Protein AF-B9S8U1-F1 (afdb_monomer)

Radius of gyration: 23.62 Å; Cα contacts (8 Å, |Δi|>4): 187; chains: 1; bounding box: 50×50×62 Å

InterPro domains:
  IPR009902 Protein of unknown function DUF1442 [PF07279] (1-72)

Mean predicted aligned error: 15.76 Å

pLDDT: mean 71.8, std 10.7, range [41.41, 90.31]

Organism: Ricinus communis (NCBI:txid3988)

Nearest PDB structures (foldseek):
  3mpw-assembly1_L  TM=3.706E-01  e=4.353E+00  Escherichia coli K-12

Solvent-accessible surface area (backbone atoms only — not comparable to full-atom values): 12724 Å² total; per-residue (Å²): 140,86,85,89,65,67,88,79,50,51,51,59,55,46,51,69,54,84,74,54,83,81,29,50,82,49,79,40,74,50,57,69,44,76,94,51,74,85,75,52,73,71,82,37,45,61,91,88,62,50,64,45,79,75,51,73,44,87,57,85,52,17,34,37,35,33,34,36,50,22,75,41,100,80,72,52,73,63,46,70,68,53,59,52,50,51,50,51,49,51,55,47,42,65,62,51,48,48,53,55,48,46,54,56,44,57,56,68,70,40,88,88,62,65,71,70,52,79,74,43,92,50,70,48,74,46,78,56,95,92,39,82,43,80,46,67,38,48,77,32,62,48,30,59,68,59,89,72,88,68,44,66,81,76,59,63,90,74,46,56,26,71,38,58,68,72,88,42,40,59,58,50,53,55,51,49,51,53,52,74,70,54,93,79,71,92,81,77,81,68,67,82,77,85,74,94,62,73,91,72,77,122

Sequence (202 aa):
MVVDCKRREFIRVLRFAKLSNKGAVLVRKNAYQSCFTGFRWHGVLEKGTRVVRLGFLPVGNGLDIAHVCSRSLFGLPSCRAKIFLQHVLEVYTSKYMNASRALAWVIRSHPGFDLRRFHKAQAFMDEMGGASALFLPCAIYNWTPPEGAGQFHRMPLDVKVVHFKGSRKRLMLESWNFFRSASDISDMLCLILMSGRTKYDF

Secondary structure (DSSP, 8-state):
-----STTTHHHHHHH----TT-EEEEEE-TT-GGGTT--GGGTSPTT--EEEEEEE-STT-EEEEEE--B-TTS-B--HHHHHHHHHHHHHIIIIIHHHHHHHHHHHHSTT--GGGGGSSS-EEEEETTEEEEE--HHHHSBPPPSSTTTTTT--TT---B---GGGHHHHHHHHHHHHH----TT-----PPPS-GGG--

Foldseek 3Di:
DDDDDDAPCVLVVQQPDDADLQKDKDKDPLPQDPSCVPDDPCVRYDPPFDKDWLDKDPDPSIMTMIITFHQDPVRDGDCPVSVVVNVVVVVCCVPPVVVVVVVVCQQVVDPPRDPVVLVDQDWDWDQGPNDIDIDHRCLAAPAEFDDDPPSCVPNDLNRAAYHQPDPSLVVLVVVVVVVVPDDDCPDPRYDRDRDPDPPPVD

Structure (mmCIF, N/CA/C/O backbone):
data_AF-B9S8U1-F1
#
_entry.id   AF-B9S8U1-F1
#
loop_
_atom_site.group_PDB
_atom_site.id
_atom_site.type_symbol
_atom_site.label_atom_id
_atom_site.label_alt_id
_atom_site.label_comp_id
_atom_site.label_asym_id
_atom_site.label_entity_id
_atom_site.label_seq_id
_atom_site.pdbx_PDB_ins_code
_atom_site.Cartn_x
_atom_site.Cartn_y
_atom_site.Cartn_z
_atom_site.occupancy
_atom_site.B_iso_or_equiv
_atom_site.auth_seq_id
_atom_site.auth_comp_id
_atom_site.auth_asym_id
_atom_site.auth_atom_id
_atom_site.pdbx_PDB_model_num
ATOM 1 N N . MET A 1 1 ? -11.618 -7.822 17.512 1.00 62.84 1 MET A N 1
ATOM 2 C CA . MET A 1 1 ? -12.610 -8.110 16.456 1.00 62.84 1 MET A CA 1
ATOM 3 C C . MET A 1 1 ? -12.135 -7.454 15.171 1.00 62.84 1 MET A C 1
ATOM 5 O O . MET A 1 1 ? -11.847 -6.264 15.203 1.00 62.84 1 MET A O 1
ATOM 9 N N . VAL A 1 2 ? -12.006 -8.214 14.085 1.00 68.12 2 VAL A N 1
ATOM 10 C CA . VAL A 1 2 ? -11.721 -7.680 12.745 1.00 68.12 2 VAL A CA 1
ATOM 11 C C . VAL A 1 2 ? -12.993 -7.859 11.931 1.00 68.12 2 VAL A C 1
ATOM 13 O O . VAL A 1 2 ? -13.549 -8.951 11.912 1.00 68.12 2 VAL A O 1
ATOM 16 N N . VAL A 1 3 ? -13.481 -6.779 11.329 1.00 66.50 3 VAL A N 1
ATOM 17 C CA . VAL A 1 3 ? -14.714 -6.782 10.537 1.00 66.50 3 VAL A CA 1
ATOM 18 C C . VAL A 1 3 ? -14.331 -6.445 9.106 1.00 66.50 3 VAL A C 1
ATOM 20 O O . VAL A 1 3 ? -13.969 -5.302 8.824 1.00 66.50 3 VAL A O 1
ATOM 23 N N . ASP A 1 4 ? -14.386 -7.441 8.227 1.00 71.62 4 ASP A N 1
ATOM 24 C CA . ASP A 1 4 ? -14.297 -7.237 6.785 1.00 71.62 4 ASP A CA 1
ATOM 25 C C . ASP A 1 4 ? -15.715 -7.272 6.211 1.00 71.62 4 ASP A C 1
ATOM 27 O O . ASP A 1 4 ? -16.386 -8.302 6.235 1.00 71.62 4 ASP A O 1
ATOM 31 N N . CYS A 1 5 ? -16.213 -6.117 5.776 1.00 64.19 5 CYS A N 1
ATOM 32 C CA . CYS A 1 5 ? -17.568 -5.979 5.253 1.00 64.19 5 CYS A CA 1
ATOM 33 C C . CYS A 1 5 ? -17.546 -5.272 3.905 1.00 64.19 5 CYS A C 1
ATOM 35 O O . CYS A 1 5 ? -16.822 -4.292 3.698 1.00 64.19 5 CYS A O 1
ATOM 37 N N . LYS A 1 6 ? -18.451 -5.696 3.021 1.00 63.19 6 LYS A N 1
ATOM 38 C CA . LYS A 1 6 ? -18.809 -4.925 1.829 1.00 63.19 6 LYS A CA 1
ATOM 39 C C . LYS A 1 6 ? -19.581 -3.654 2.251 1.00 63.19 6 LYS A C 1
ATOM 41 O O . LYS A 1 6 ? -20.003 -3.510 3.399 1.00 63.19 6 LYS A O 1
ATOM 46 N N . ARG A 1 7 ? -19.640 -2.655 1.357 1.00 64.44 7 ARG A N 1
ATOM 47 C CA . ARG A 1 7 ? -20.015 -1.245 1.641 1.00 64.44 7 ARG A CA 1
ATOM 48 C C . ARG A 1 7 ? -21.187 -1.076 2.635 1.00 64.44 7 ARG A C 1
ATOM 50 O O . ARG A 1 7 ? -22.204 -1.741 2.529 1.00 64.44 7 ARG A O 1
ATOM 57 N N . ARG A 1 8 ? -21.071 -0.075 3.526 1.00 62.09 8 ARG A N 1
ATOM 58 C CA . ARG A 1 8 ? -22.084 0.436 4.492 1.00 62.09 8 ARG A CA 1
ATOM 59 C C . ARG A 1 8 ? -22.595 -0.532 5.576 1.00 62.09 8 ARG A C 1
ATOM 61 O O . ARG A 1 8 ? -23.095 -0.046 6.589 1.00 62.09 8 ARG A O 1
ATOM 68 N N . GLU A 1 9 ? -22.410 -1.843 5.452 1.00 69.25 9 GLU A N 1
ATOM 69 C CA . GLU A 1 9 ? -22.900 -2.823 6.440 1.00 69.25 9 GLU A CA 1
ATOM 70 C C . GLU A 1 9 ? -22.117 -2.822 7.755 1.00 69.25 9 GLU A C 1
ATOM 72 O O . GLU A 1 9 ? -22.689 -3.050 8.820 1.00 69.25 9 GLU A O 1
ATOM 77 N N . PHE A 1 10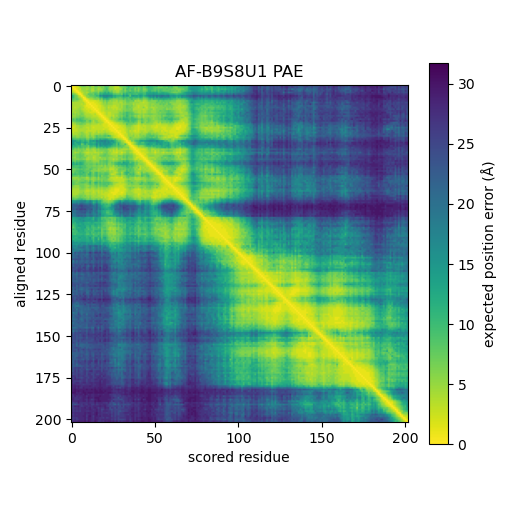 ? -20.831 -2.463 7.716 1.00 74.25 10 PHE A N 1
ATOM 78 C CA . PHE A 1 10 ? -19.995 -2.405 8.917 1.00 74.25 10 PHE A CA 1
ATOM 79 C C . PHE A 1 10 ? -20.537 -1.434 9.984 1.00 74.25 10 PHE A C 1
ATOM 81 O O . PHE A 1 10 ? -20.274 -1.628 11.164 1.00 74.25 10 PHE A O 1
ATOM 88 N N . ILE A 1 11 ? -21.319 -0.412 9.601 1.00 75.88 11 ILE A N 1
ATOM 89 C CA . ILE A 1 11 ? -21.989 0.494 10.551 1.00 75.88 11 ILE A CA 1
ATOM 90 C C . ILE A 1 11 ? -22.993 -0.285 11.404 1.00 75.88 11 ILE A C 1
ATOM 92 O O . ILE A 1 11 ? -23.078 -0.055 12.606 1.00 75.88 11 ILE A O 1
ATOM 96 N N . ARG A 1 12 ? -23.737 -1.222 10.800 1.00 77.81 12 ARG A N 1
ATOM 97 C CA . ARG A 1 12 ? -24.662 -2.095 11.532 1.00 77.81 12 ARG A CA 1
ATOM 98 C C . ARG A 1 12 ? -23.882 -3.017 12.462 1.00 77.81 12 ARG A C 1
ATOM 100 O O . ARG A 1 12 ? -24.206 -3.081 13.637 1.00 77.81 12 ARG A O 1
ATOM 107 N N . VAL A 1 13 ? -22.808 -3.636 11.969 1.00 77.50 13 VAL A N 1
ATOM 108 C CA . VAL A 1 13 ? -21.953 -4.522 12.779 1.00 77.50 13 VAL A CA 1
ATOM 109 C C . VAL A 1 13 ? -21.339 -3.781 13.973 1.00 77.50 13 VAL A C 1
ATOM 111 O O . VAL A 1 13 ? -21.382 -4.279 15.092 1.00 77.50 13 VAL A O 1
ATOM 114 N N . LEU A 1 14 ? -20.831 -2.561 13.769 1.00 77.56 14 LEU A N 1
ATOM 115 C CA . LEU A 1 14 ? -20.268 -1.736 14.842 1.00 77.56 14 LEU A CA 1
ATOM 116 C C . LEU A 1 14 ? -21.311 -1.302 15.881 1.00 77.56 14 LEU A C 1
ATOM 118 O O . LEU A 1 14 ? -20.946 -1.148 17.041 1.00 77.56 14 LEU A O 1
ATOM 122 N N . ARG A 1 15 ? -22.589 -1.145 15.508 1.00 76.94 15 ARG A N 1
ATOM 123 C CA . ARG A 1 15 ? -23.673 -0.871 16.473 1.00 76.94 15 ARG A CA 1
ATOM 124 C C . ARG A 1 15 ? -23.959 -2.046 17.404 1.00 76.94 15 ARG A C 1
ATOM 126 O O . ARG A 1 15 ? -24.380 -1.817 18.526 1.00 76.94 15 ARG A O 1
ATOM 133 N N . PHE A 1 16 ? -23.736 -3.279 16.951 1.00 76.12 16 PHE A N 1
ATOM 134 C CA . PHE A 1 16 ? -23.908 -4.481 17.776 1.00 76.12 16 PHE A CA 1
ATOM 135 C C . PHE A 1 16 ? -22.639 -4.866 18.547 1.00 76.12 16 PHE A C 1
ATOM 137 O O . PHE A 1 16 ? -22.663 -5.766 19.388 1.00 76.12 16 PHE A O 1
ATOM 144 N N . ALA A 1 17 ? -21.517 -4.202 18.267 1.00 74.69 17 ALA A N 1
ATOM 145 C CA . ALA A 1 17 ? -20.250 -4.480 18.916 1.00 74.69 17 ALA A CA 1
ATOM 146 C C . ALA A 1 17 ? -20.264 -3.976 20.366 1.00 74.69 17 ALA A C 1
ATOM 148 O O . ALA A 1 17 ? -20.140 -2.779 20.624 1.00 74.69 17 ALA A O 1
ATOM 149 N N . LYS A 1 18 ? -20.348 -4.901 21.328 1.00 73.94 18 LYS A N 1
ATOM 150 C CA . LYS A 1 18 ? -20.182 -4.584 22.751 1.00 73.94 18 LYS A CA 1
ATOM 151 C C . LYS A 1 18 ? -18.724 -4.237 23.039 1.00 73.94 18 LYS A C 1
ATOM 153 O O . LYS A 1 18 ? -17.834 -5.082 22.936 1.00 73.94 18 LYS A O 1
ATOM 158 N N . LEU A 1 19 ? -18.478 -2.983 23.400 1.00 73.12 19 LEU A N 1
ATOM 159 C CA . LEU A 1 19 ? -17.157 -2.513 23.800 1.00 73.12 19 LEU A CA 1
ATOM 160 C C . LEU A 1 19 ? -16.932 -2.787 25.289 1.00 73.12 19 LEU A C 1
ATOM 162 O O . LEU A 1 19 ? -17.834 -2.642 26.110 1.00 73.12 19 LEU A O 1
ATOM 166 N N . SER A 1 20 ? -15.712 -3.187 25.641 1.00 70.00 20 SER A N 1
ATOM 167 C CA . SER A 1 20 ? -15.342 -3.433 27.035 1.00 70.00 20 SER A CA 1
ATOM 168 C C . SER A 1 20 ? -15.411 -2.146 27.865 1.00 70.00 20 SER A C 1
ATOM 170 O O . SER A 1 20 ? -15.049 -1.062 27.400 1.00 70.00 20 SER A O 1
ATOM 172 N N . ASN A 1 21 ? -15.743 -2.290 29.149 1.00 69.38 21 ASN A N 1
ATOM 173 C CA . ASN A 1 21 ? -15.584 -1.255 30.174 1.00 69.38 21 ASN A CA 1
ATOM 174 C C . ASN A 1 21 ? -14.117 -0.838 30.421 1.00 69.38 21 ASN A C 1
ATOM 176 O O . ASN A 1 21 ? -13.863 0.021 31.258 1.00 69.38 21 ASN A O 1
ATOM 180 N N . LYS A 1 22 ? -13.141 -1.421 29.720 1.00 69.62 22 LYS A N 1
ATOM 181 C CA . LYS A 1 22 ? -11.736 -0.980 29.703 1.00 69.62 22 LYS A CA 1
ATOM 182 C C . LYS A 1 22 ? -11.422 -0.029 28.540 1.00 69.62 22 LYS A C 1
ATOM 184 O O . LYS A 1 22 ? -10.298 0.457 28.435 1.00 69.62 22 LYS A O 1
ATOM 189 N N . GLY A 1 23 ? -12.408 0.268 27.692 1.00 74.94 23 GLY A N 1
ATOM 190 C CA . GLY A 1 23 ? -12.231 1.037 26.463 1.00 74.94 23 GLY A CA 1
ATOM 191 C C . GLY A 1 23 ? -11.816 0.166 25.276 1.00 74.94 23 GLY A C 1
ATOM 192 O O . GLY A 1 23 ? -11.682 -1.053 25.385 1.00 74.94 23 GLY A O 1
ATOM 193 N N . ALA A 1 24 ? -11.640 0.799 24.117 1.00 77.06 24 ALA A N 1
ATOM 194 C CA . ALA A 1 24 ? -11.259 0.121 22.878 1.00 77.06 24 ALA A CA 1
ATOM 195 C C . ALA A 1 24 ? -10.510 1.058 21.924 1.00 77.06 24 ALA A C 1
ATOM 197 O O . ALA A 1 24 ? -10.743 2.267 21.925 1.00 77.06 24 ALA A O 1
ATOM 198 N N . VAL A 1 25 ? -9.650 0.492 21.075 1.00 80.06 25 VAL A N 1
ATOM 199 C CA . VAL A 1 25 ? -9.073 1.186 19.916 1.00 80.06 25 VAL A CA 1
ATOM 200 C C . VAL A 1 25 ? -9.781 0.680 18.668 1.00 80.06 25 VAL A C 1
ATOM 202 O O . VAL A 1 25 ? -9.860 -0.524 18.431 1.00 80.06 25 VAL A O 1
ATOM 205 N N . LEU A 1 26 ? -10.311 1.609 17.885 1.00 81.06 26 LEU A N 1
ATOM 206 C CA . LEU A 1 26 ? -11.008 1.353 16.638 1.00 81.06 26 LEU A CA 1
ATOM 207 C C . LEU A 1 26 ? -10.141 1.854 15.489 1.00 81.06 26 LEU A C 1
ATOM 209 O O . LEU A 1 26 ? -9.652 2.984 15.506 1.00 81.06 26 LEU A O 1
ATOM 213 N N . VAL A 1 27 ? -9.957 1.000 14.488 1.00 83.69 27 VAL A N 1
ATOM 214 C CA . VAL A 1 27 ? -9.125 1.289 13.322 1.00 83.69 27 VAL A CA 1
ATOM 215 C C . VAL A 1 27 ? -9.949 1.046 12.069 1.00 83.69 27 VAL A C 1
ATOM 217 O O . VAL A 1 27 ? -10.495 -0.039 11.877 1.00 83.69 27 VAL A O 1
ATOM 220 N N . ARG A 1 28 ? -10.029 2.055 11.203 1.00 82.12 28 ARG A N 1
ATOM 221 C CA . ARG A 1 28 ? -10.713 1.979 9.912 1.00 82.12 28 ARG A CA 1
ATOM 222 C C . ARG A 1 28 ? -9.709 2.122 8.775 1.00 82.12 28 ARG A C 1
ATOM 224 O O . ARG A 1 28 ? -9.106 3.177 8.613 1.00 82.12 28 ARG A O 1
ATOM 231 N N . LYS A 1 29 ? -9.595 1.089 7.941 1.00 82.56 29 LYS A N 1
ATOM 232 C CA . LYS A 1 29 ? -8.833 1.113 6.682 1.00 82.56 29 LYS A CA 1
ATOM 233 C C . LYS A 1 29 ? -9.665 1.736 5.548 1.00 82.56 29 LYS A C 1
ATOM 235 O O . LYS A 1 29 ? -10.892 1.766 5.623 1.00 82.56 29 LYS A O 1
ATOM 240 N N . ASN A 1 30 ? -9.002 2.200 4.489 1.00 80.00 30 ASN A N 1
ATOM 241 C CA . ASN A 1 30 ? -9.609 2.817 3.301 1.00 80.00 30 ASN A CA 1
ATOM 242 C C . ASN A 1 30 ? -10.391 4.097 3.631 1.00 80.00 30 ASN A C 1
ATOM 244 O O . ASN A 1 30 ? -11.504 4.333 3.154 1.00 80.00 30 ASN A O 1
ATOM 248 N N . ALA A 1 31 ? -9.823 4.922 4.504 1.00 75.31 31 ALA A N 1
ATOM 249 C CA . ALA A 1 31 ? -10.472 6.132 4.970 1.00 75.31 31 ALA A CA 1
ATOM 250 C C . ALA A 1 31 ? 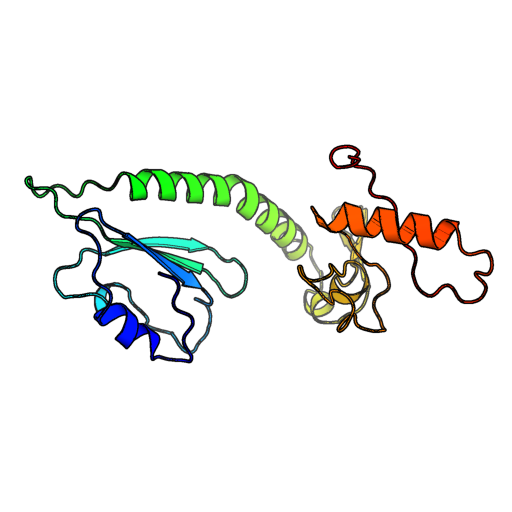-10.640 7.212 3.873 1.00 75.31 31 ALA A C 1
ATOM 252 O O . ALA A 1 31 ? -11.597 7.978 3.952 1.00 75.31 31 ALA A O 1
ATOM 253 N N . TYR A 1 32 ? -9.806 7.214 2.821 1.00 69.00 32 TYR A N 1
ATOM 254 C CA . TYR A 1 32 ? -9.903 8.115 1.657 1.00 69.00 32 TYR A CA 1
ATOM 255 C C . TYR A 1 32 ? -10.941 7.700 0.602 1.00 69.00 32 TYR A C 1
ATOM 257 O O . TYR A 1 32 ? -11.163 8.429 -0.362 1.00 69.00 32 TYR A O 1
ATOM 265 N N . GLN A 1 33 ? -11.587 6.540 0.741 1.00 70.19 33 GLN A N 1
ATOM 266 C CA . GLN A 1 33 ? -12.575 6.104 -0.244 1.00 70.19 33 GLN A CA 1
ATOM 267 C C . GLN A 1 33 ? -13.819 7.007 -0.205 1.00 70.19 33 GLN A C 1
ATOM 269 O O . GLN A 1 33 ? -14.466 7.143 0.839 1.00 70.19 33 GLN A O 1
ATOM 274 N N . SER A 1 34 ? -14.185 7.567 -1.364 1.00 56.03 34 SER A N 1
ATOM 275 C CA . SER A 1 34 ? -15.306 8.508 -1.542 1.00 56.03 34 SER A CA 1
ATOM 276 C C . SER A 1 34 ? -16.651 7.974 -1.035 1.00 56.03 34 SER A C 1
ATOM 278 O O . SER A 1 34 ? -17.520 8.734 -0.631 1.00 56.03 34 SER A O 1
ATOM 280 N N . CYS A 1 35 ? -16.818 6.654 -0.963 1.00 54.75 35 CYS A N 1
ATOM 281 C CA . CYS A 1 35 ? -18.041 6.001 -0.485 1.00 54.75 35 CYS A CA 1
ATOM 282 C C . CYS A 1 35 ? -18.382 6.257 0.989 1.00 54.75 35 CYS A C 1
ATOM 284 O O . CYS A 1 35 ? -19.461 5.868 1.440 1.00 54.75 35 CYS A O 1
ATOM 286 N N . PHE A 1 36 ? -17.463 6.858 1.741 1.00 57.44 36 PHE A N 1
ATOM 287 C CA . PHE A 1 36 ? -17.588 7.100 3.174 1.00 57.44 36 PHE A CA 1
ATOM 288 C C . PHE A 1 36 ? -17.363 8.569 3.552 1.00 57.44 36 PHE A C 1
ATOM 290 O O . PHE A 1 36 ? -17.073 8.865 4.717 1.00 57.44 36 PHE A O 1
ATOM 297 N N . THR A 1 37 ? -17.478 9.489 2.590 1.00 60.06 37 THR A N 1
ATOM 298 C CA . THR A 1 37 ? -17.525 10.928 2.868 1.00 60.06 37 THR A CA 1
ATOM 299 C C . THR A 1 37 ? -18.611 11.194 3.914 1.00 60.06 37 THR A C 1
ATOM 301 O O . THR A 1 37 ? -19.772 10.848 3.706 1.00 60.06 37 THR A O 1
ATOM 304 N N . GLY A 1 38 ? -18.230 11.745 5.069 1.00 66.25 38 GLY A N 1
ATOM 305 C CA . GLY A 1 38 ? -19.153 12.029 6.176 1.00 66.25 38 GLY A CA 1
ATOM 306 C C . GLY A 1 38 ? -19.223 10.977 7.291 1.00 66.25 38 GLY A C 1
ATOM 307 O O . GLY A 1 38 ? -19.970 11.176 8.247 1.00 66.25 38 GLY A O 1
ATOM 308 N N . PHE A 1 39 ? -18.441 9.891 7.238 1.00 74.00 39 PHE A N 1
ATOM 309 C CA . PHE A 1 39 ? -18.342 8.955 8.366 1.00 74.00 39 PHE A CA 1
ATOM 310 C C . PHE A 1 39 ? -17.831 9.654 9.637 1.00 74.00 39 PHE A C 1
ATOM 312 O O . PHE A 1 39 ? -16.797 10.323 9.618 1.00 74.00 39 PHE A O 1
ATOM 319 N N . ARG A 1 40 ? -18.526 9.447 10.763 1.00 76.56 40 ARG A N 1
ATOM 320 C CA . ARG A 1 40 ? -18.121 9.932 12.089 1.00 76.56 40 ARG A CA 1
ATOM 321 C C . ARG A 1 40 ? -18.274 8.816 13.111 1.00 76.56 40 ARG A C 1
ATOM 323 O O . ARG A 1 40 ? -19.368 8.281 13.267 1.00 76.56 40 ARG A O 1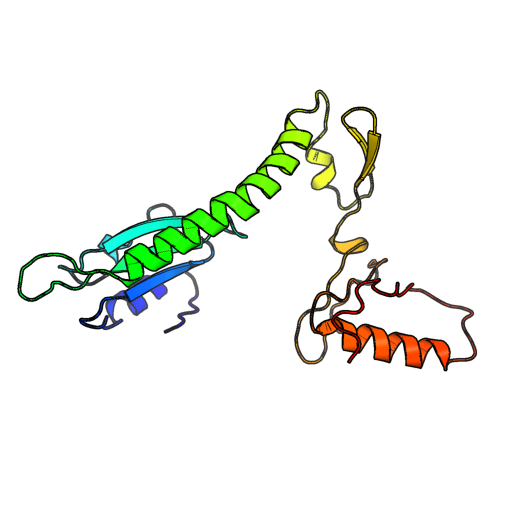
ATOM 330 N N . TRP A 1 41 ? -17.214 8.529 13.861 1.00 78.56 41 TRP A N 1
ATOM 331 C CA . TRP A 1 41 ? -17.229 7.483 14.888 1.00 78.56 41 TRP A CA 1
ATOM 332 C C . TRP A 1 41 ? -18.339 7.666 15.932 1.00 78.56 41 TRP A C 1
ATOM 334 O O . TRP A 1 41 ? -18.983 6.695 16.318 1.00 78.56 41 TRP A O 1
ATOM 344 N N . HIS A 1 42 ? -18.627 8.911 16.324 1.00 73.94 42 HIS A N 1
ATOM 345 C CA . HIS A 1 42 ? -19.713 9.220 17.260 1.00 73.94 42 HIS A CA 1
ATOM 346 C C . HIS A 1 42 ? -21.110 8.823 16.762 1.00 73.94 42 HIS A C 1
ATOM 348 O O . HIS A 1 42 ? -21.985 8.589 17.583 1.00 73.94 42 HIS A O 1
ATOM 354 N N . GLY A 1 43 ? -21.342 8.746 15.446 1.00 73.69 43 GLY A N 1
ATOM 355 C CA . GLY A 1 43 ? -22.656 8.397 14.888 1.00 73.69 43 GLY A CA 1
ATOM 356 C C . GLY A 1 43 ? -22.907 6.891 14.752 1.00 73.69 43 GLY A C 1
ATOM 357 O O . GLY A 1 43 ? -23.987 6.481 14.324 1.00 73.69 43 GLY A O 1
ATOM 358 N N . VAL A 1 44 ? -21.900 6.066 15.051 1.00 75.06 44 VAL A N 1
ATOM 359 C CA . VAL A 1 44 ? -21.902 4.626 14.745 1.00 75.06 44 VAL A CA 1
ATOM 360 C C . VAL A 1 44 ? -21.867 3.763 16.004 1.00 75.06 44 VAL A C 1
ATOM 362 O O . VAL A 1 44 ? -22.330 2.629 15.964 1.00 75.06 44 VAL A O 1
ATOM 365 N N . LEU A 1 45 ? -21.368 4.298 17.116 1.00 75.94 45 LEU A N 1
ATOM 366 C CA . LEU A 1 45 ? -21.333 3.605 18.403 1.00 75.94 45 LEU A CA 1
ATOM 367 C C . LEU A 1 45 ? -22.563 3.946 19.252 1.00 75.94 45 LEU A C 1
ATOM 369 O O . LEU A 1 45 ? -23.257 4.928 18.988 1.00 75.94 45 LEU A O 1
ATOM 373 N N . GLU A 1 46 ? -22.824 3.135 20.278 1.00 69.44 46 GLU A N 1
ATOM 374 C CA . GLU A 1 46 ? -23.943 3.339 21.202 1.00 69.44 46 GLU A CA 1
ATOM 375 C C . GLU A 1 46 ? -23.944 4.750 21.816 1.00 69.44 46 GLU A C 1
ATOM 377 O O . GLU A 1 46 ? -22.892 5.311 22.158 1.00 69.44 46 GLU A O 1
ATOM 382 N N . LYS A 1 47 ? -25.145 5.324 21.982 1.00 66.06 47 LYS A N 1
ATOM 383 C CA . LYS A 1 47 ? -25.344 6.624 22.640 1.00 66.06 47 LYS A CA 1
ATOM 384 C C . LYS A 1 47 ? -24.699 6.605 24.032 1.00 66.06 47 LYS A C 1
ATOM 386 O O . LYS A 1 47 ? -24.935 5.700 24.818 1.00 66.06 47 LYS A O 1
ATOM 391 N N . GLY A 1 48 ? -23.888 7.622 24.332 1.00 64.31 48 GLY A N 1
ATOM 392 C CA . GLY A 1 48 ? -23.120 7.717 25.583 1.00 64.31 48 GLY A CA 1
ATOM 393 C C . GLY A 1 48 ? -21.661 7.257 25.469 1.00 64.31 48 GLY A C 1
ATOM 394 O O . GLY A 1 48 ? -20.854 7.577 26.345 1.00 64.31 48 GLY A O 1
ATOM 395 N N . THR A 1 49 ? -21.282 6.606 24.3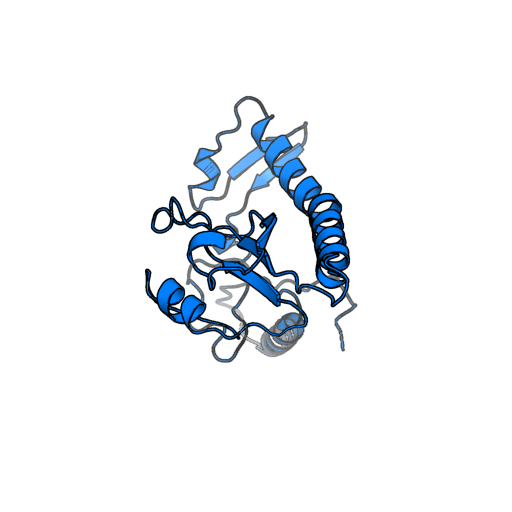64 1.00 70.44 49 THR A N 1
ATOM 396 C CA . THR A 1 49 ? -19.886 6.247 24.082 1.00 70.44 49 THR A CA 1
ATOM 397 C C . THR A 1 49 ? -19.062 7.495 23.753 1.00 70.44 49 THR A C 1
ATOM 399 O O . THR A 1 49 ? -19.222 8.112 22.695 1.00 70.44 49 THR A O 1
ATOM 402 N N . ARG A 1 50 ? -18.141 7.880 24.650 1.00 72.06 50 ARG A N 1
ATOM 403 C CA . ARG A 1 50 ? -17.173 8.950 24.368 1.00 72.06 50 ARG A CA 1
ATOM 404 C C . ARG A 1 50 ? -16.058 8.423 23.476 1.00 72.06 50 ARG A C 1
ATOM 406 O O . ARG A 1 50 ? -15.126 7.764 23.937 1.00 72.06 50 ARG A O 1
ATOM 413 N N . VAL A 1 51 ? -16.173 8.748 22.196 1.00 73.50 51 VAL A N 1
ATOM 414 C CA . VAL A 1 51 ? -15.112 8.541 21.217 1.00 73.50 51 VAL A CA 1
ATOM 415 C C . VAL A 1 51 ? -14.219 9.764 21.169 1.00 73.50 51 VAL A C 1
ATOM 417 O O . VAL A 1 51 ? -14.698 10.890 21.177 1.00 73.50 51 VAL A O 1
ATOM 420 N N . VAL A 1 52 ? -12.917 9.550 21.083 1.00 71.75 52 VAL A N 1
ATOM 421 C CA . VAL A 1 52 ? -11.962 10.613 20.804 1.00 71.75 52 VAL A CA 1
ATOM 422 C C . VAL A 1 52 ? -11.110 10.157 19.628 1.00 71.75 52 VAL A C 1
ATOM 424 O O . VAL A 1 52 ? -10.462 9.105 19.657 1.00 71.75 52 VAL A O 1
ATOM 427 N N . ARG A 1 53 ? -11.151 10.942 18.552 1.00 73.25 53 ARG A N 1
ATOM 428 C CA . ARG A 1 53 ? -10.343 10.695 17.359 1.00 73.25 53 ARG A CA 1
ATOM 429 C C . ARG A 1 53 ? -8.874 10.926 17.710 1.00 73.25 53 ARG A C 1
ATOM 431 O O . ARG A 1 53 ? -8.541 11.973 18.252 1.00 73.25 53 ARG A O 1
ATOM 438 N N . LEU A 1 54 ? -8.021 9.944 17.430 1.00 68.75 54 LEU A N 1
ATOM 439 C CA . LEU A 1 54 ? -6.584 10.027 17.712 1.00 68.75 54 LEU A CA 1
ATOM 440 C C . LEU A 1 54 ? -5.806 10.599 16.537 1.00 68.75 54 LEU A C 1
ATOM 442 O O . LEU A 1 54 ? -4.850 11.335 16.739 1.00 68.75 54 LEU A O 1
ATOM 446 N N . GLY A 1 55 ? -6.217 10.272 15.316 1.00 73.81 55 GLY A N 1
ATOM 447 C CA . GLY A 1 55 ? -5.547 10.784 14.137 1.00 73.81 55 GLY A CA 1
ATOM 448 C C . GLY A 1 55 ? -5.838 9.972 12.893 1.00 73.81 55 GLY A C 1
ATOM 449 O O . GLY A 1 55 ? -6.603 9.005 12.898 1.00 73.81 55 GLY A O 1
ATOM 450 N N . PHE A 1 56 ? -5.198 10.406 11.819 1.00 75.19 56 PHE A N 1
ATOM 451 C CA . PHE A 1 56 ? -5.300 9.810 10.505 1.00 75.19 56 PHE A CA 1
ATOM 452 C C . PHE A 1 56 ? -3.892 9.516 9.995 1.00 75.19 56 PHE A C 1
ATOM 454 O O . PHE A 1 56 ? -3.040 10.402 9.992 1.00 75.19 56 PHE A O 1
ATOM 461 N N . LEU A 1 57 ? -3.655 8.289 9.539 1.00 74.69 57 LEU A N 1
ATOM 462 C CA . LEU A 1 57 ? -2.403 7.901 8.903 1.00 74.69 57 LEU A CA 1
ATOM 463 C C . LEU A 1 57 ? -2.618 7.741 7.391 1.00 74.69 57 LEU A C 1
ATOM 465 O O . LEU A 1 57 ? -3.478 6.957 6.976 1.00 74.69 57 LEU A O 1
ATOM 469 N N . PRO A 1 58 ? -1.838 8.427 6.537 1.00 70.50 58 PRO A N 1
ATOM 470 C CA . PRO A 1 58 ? -1.959 8.338 5.083 1.00 70.50 58 PRO A CA 1
ATOM 471 C C . PRO A 1 58 ? -1.235 7.098 4.530 1.00 70.50 58 PRO A C 1
ATOM 473 O O . PRO A 1 58 ? -0.403 7.189 3.634 1.00 70.50 58 PRO A O 1
ATOM 476 N N . VAL A 1 59 ? -1.535 5.922 5.084 1.00 68.94 59 VAL A N 1
ATOM 477 C CA . VAL A 1 59 ? -0.972 4.645 4.630 1.00 68.94 59 VAL A CA 1
ATOM 478 C C . VAL A 1 59 ? -1.965 3.975 3.681 1.00 68.94 59 VAL A C 1
ATOM 480 O O . VAL A 1 59 ? -3.107 3.704 4.062 1.00 68.94 59 VAL A O 1
ATOM 483 N N . GLY A 1 60 ? -1.549 3.715 2.437 1.00 74.88 60 GLY A N 1
ATOM 484 C CA . GLY A 1 60 ? -2.429 3.192 1.383 1.00 74.88 60 GLY A CA 1
ATOM 485 C C . GLY A 1 60 ? -3.628 4.116 1.132 1.00 74.88 60 GLY A C 1
ATOM 486 O O . GLY A 1 60 ? -3.475 5.331 1.066 1.00 74.88 60 GLY A O 1
ATOM 487 N N . ASN A 1 61 ? -4.844 3.560 1.090 1.00 74.38 61 ASN A N 1
ATOM 488 C CA . ASN A 1 61 ? -6.091 4.336 0.987 1.00 74.38 61 ASN A CA 1
ATOM 489 C C . ASN A 1 61 ? -6.522 5.001 2.316 1.00 74.38 61 ASN A C 1
ATOM 491 O O . ASN A 1 61 ? -7.697 5.318 2.498 1.00 74.38 61 ASN A O 1
ATOM 495 N N . GLY A 1 62 ? -5.596 5.215 3.252 1.00 78.75 62 GLY A N 1
ATOM 496 C CA . GLY A 1 62 ? -5.821 5.919 4.513 1.00 78.75 62 GLY A CA 1
ATOM 497 C C . GLY A 1 62 ? -6.295 5.017 5.651 1.00 78.75 62 GLY A C 1
ATOM 498 O O . GLY A 1 62 ? -7.080 4.084 5.449 1.00 78.75 62 GLY A O 1
ATOM 499 N N . LEU A 1 63 ? -5.837 5.333 6.860 1.00 82.50 63 LEU A N 1
ATOM 500 C CA . LEU A 1 63 ? -6.175 4.649 8.103 1.00 82.50 63 LEU A CA 1
ATOM 501 C C . LEU A 1 63 ? -6.661 5.683 9.128 1.00 82.50 63 LEU A C 1
ATOM 503 O O . LEU A 1 63 ? -5.898 6.554 9.537 1.00 82.50 63 LEU A O 1
ATOM 507 N N . ASP A 1 64 ? -7.923 5.600 9.537 1.00 81.69 64 ASP A N 1
ATOM 508 C CA . ASP A 1 64 ? -8.508 6.484 10.550 1.00 81.69 64 ASP A CA 1
ATOM 509 C C . ASP A 1 64 ? -8.603 5.746 11.886 1.00 81.69 64 ASP A C 1
ATOM 511 O O . ASP A 1 64 ? -9.106 4.620 11.947 1.00 81.69 64 ASP A O 1
ATOM 515 N N . ILE A 1 65 ? -8.086 6.365 12.946 1.00 82.25 65 ILE A N 1
ATOM 516 C CA . ILE A 1 65 ? -7.923 5.728 14.252 1.00 82.25 65 ILE A CA 1
ATOM 517 C C . ILE A 1 65 ? -8.676 6.536 15.305 1.00 82.25 65 ILE A C 1
ATOM 519 O O . ILE A 1 65 ? -8.496 7.750 15.458 1.00 82.25 65 ILE A O 1
ATOM 523 N N . ALA A 1 66 ? -9.501 5.840 16.077 1.00 81.12 66 ALA A N 1
ATOM 524 C CA . ALA A 1 66 ? -10.241 6.400 17.192 1.00 81.12 66 ALA A CA 1
ATOM 525 C C . ALA A 1 66 ? -10.088 5.525 18.431 1.00 81.12 66 ALA A C 1
ATOM 527 O O . ALA A 1 66 ? -9.848 4.324 18.337 1.00 81.12 66 ALA A O 1
ATOM 528 N N . HIS A 1 67 ? -10.253 6.124 19.606 1.00 79.00 67 HIS A N 1
ATOM 529 C CA . HIS A 1 67 ? -10.364 5.364 20.841 1.00 79.00 67 HIS A CA 1
ATOM 530 C C . HIS A 1 67 ? -11.662 5.680 21.551 1.00 79.00 67 HIS A C 1
ATOM 532 O O . HIS A 1 67 ? -12.203 6.782 21.465 1.00 79.00 67 HIS A O 1
ATOM 538 N N . VAL A 1 68 ? -12.126 4.682 22.280 1.00 77.69 68 VAL A N 1
ATOM 539 C CA . VAL A 1 68 ? -13.266 4.754 23.170 1.00 77.69 68 VAL A CA 1
ATOM 540 C C . VAL A 1 68 ? -12.730 4.718 24.586 1.00 77.69 68 VAL A C 1
ATOM 542 O O . VAL A 1 68 ? -12.097 3.742 24.992 1.00 77.69 68 VAL A O 1
ATOM 545 N N . CYS A 1 69 ? -12.961 5.804 25.315 1.00 70.62 69 CYS A N 1
ATOM 546 C CA . CYS A 1 69 ? -12.593 5.908 26.717 1.00 70.62 69 CYS A CA 1
ATOM 547 C C . CYS A 1 69 ? -13.694 5.319 27.595 1.00 70.62 69 CYS A C 1
ATOM 549 O O . CYS A 1 69 ? -14.868 5.654 27.432 1.00 70.62 69 CYS A O 1
ATOM 551 N N . SER A 1 70 ? -13.305 4.501 28.573 1.00 65.94 70 SER A N 1
ATOM 552 C CA . SER A 1 70 ? -14.223 4.108 29.637 1.00 65.94 70 SER A CA 1
ATOM 553 C C . SER A 1 70 ? -14.360 5.222 30.676 1.00 65.94 70 SER A C 1
ATOM 555 O O . SER A 1 70 ? -13.400 5.946 30.962 1.00 65.94 70 SER A O 1
ATOM 557 N N . ARG A 1 71 ? -15.558 5.371 31.248 1.00 61.06 71 ARG A N 1
ATOM 558 C CA . ARG A 1 71 ? -15.753 6.186 32.451 1.00 61.06 71 ARG A CA 1
ATOM 559 C C . ARG A 1 71 ? -15.214 5.389 33.637 1.00 61.06 71 ARG A C 1
ATOM 561 O O . ARG A 1 71 ? -15.759 4.343 33.969 1.00 61.06 71 ARG A O 1
ATOM 568 N N . SER A 1 72 ? -14.149 5.883 34.266 1.00 54.88 72 SER A N 1
ATOM 569 C CA . SER A 1 72 ? -13.799 5.418 35.609 1.00 54.88 72 SER A CA 1
ATOM 570 C C . SER A 1 72 ? -14.884 5.864 36.599 1.00 54.88 72 SER A C 1
ATOM 572 O O . SER A 1 72 ? -15.596 6.839 36.336 1.00 54.88 72 SER A O 1
ATOM 574 N N . LEU A 1 73 ? -14.993 5.171 37.737 1.00 49.47 73 LEU A N 1
ATOM 575 C CA . LEU A 1 73 ? -15.937 5.469 38.828 1.00 49.47 73 LEU A CA 1
ATOM 576 C C . LEU A 1 73 ? -15.858 6.924 39.342 1.00 49.47 73 LEU A C 1
ATOM 578 O O . LEU A 1 73 ? -16.793 7.392 39.976 1.00 49.47 73 LEU A O 1
ATOM 582 N N . PHE A 1 74 ? -14.796 7.661 39.000 1.00 55.97 74 PHE A N 1
ATOM 583 C CA . PHE A 1 74 ? -14.564 9.058 39.383 1.00 55.97 74 PHE A CA 1
ATOM 584 C C . PHE A 1 74 ? -14.806 10.070 38.247 1.00 55.97 74 PHE A C 1
ATOM 586 O O . PHE A 1 74 ? -14.353 11.207 38.313 1.00 55.97 74 PHE A O 1
ATOM 593 N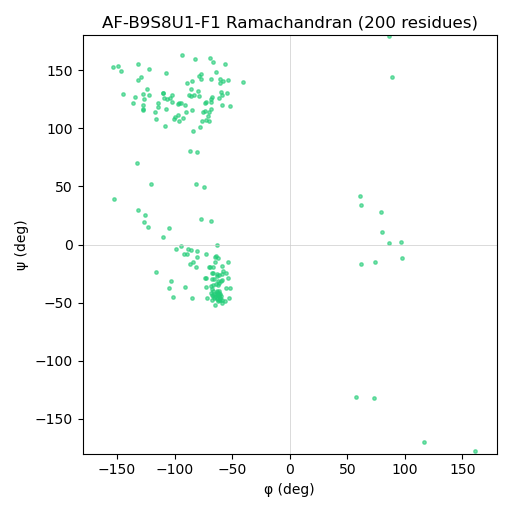 N . GLY A 1 75 ? -15.462 9.675 37.148 1.00 51.28 75 GLY A N 1
ATOM 594 C CA . GLY A 1 75 ? -15.830 10.583 36.048 1.00 51.28 75 GLY A CA 1
ATOM 595 C C . GLY A 1 75 ? -14.674 11.029 35.138 1.00 51.28 75 GLY A C 1
ATOM 596 O O . GLY A 1 75 ? -14.922 11.481 34.012 1.00 51.28 75 GLY A O 1
ATOM 597 N N . LEU A 1 76 ? -13.422 10.827 35.560 1.00 50.66 76 LEU A N 1
ATOM 598 C CA . LEU A 1 76 ? -12.224 11.113 34.776 1.00 50.66 76 LEU A CA 1
ATOM 599 C C . LEU A 1 76 ? -11.963 10.002 33.736 1.00 50.66 76 LEU A C 1
ATOM 601 O O . LEU A 1 76 ? -11.939 8.813 34.083 1.00 50.66 76 LEU A O 1
ATOM 605 N N . PRO A 1 77 ? -11.775 10.346 32.448 1.00 55.12 77 PRO A N 1
ATOM 606 C CA . PRO A 1 77 ? -11.425 9.375 31.416 1.00 55.12 77 PRO A CA 1
ATOM 607 C C . PRO A 1 77 ? -9.987 8.870 31.628 1.00 55.12 77 PRO A C 1
ATOM 609 O O . PRO A 1 77 ? -9.024 9.577 31.345 1.00 55.12 77 PRO A O 1
ATOM 612 N N . SER A 1 78 ? -9.830 7.633 32.111 1.00 54.94 78 SER A N 1
ATOM 613 C CA . SER A 1 78 ? -8.526 6.962 32.207 1.00 54.94 78 SER A CA 1
ATOM 614 C C . SER A 1 78 ? -8.286 6.142 30.948 1.00 54.94 78 SER A C 1
ATOM 616 O O . SER A 1 78 ? -8.953 5.135 30.712 1.00 54.94 78 SER A O 1
ATOM 618 N N . CYS A 1 79 ? -7.352 6.591 30.111 1.00 61.56 79 CYS A N 1
ATOM 619 C CA . CYS A 1 79 ? -7.091 5.970 28.817 1.00 61.56 79 CYS A CA 1
ATOM 620 C C . CYS A 1 79 ? -5.583 5.772 28.631 1.00 61.56 79 CYS A C 1
ATOM 622 O O . CYS A 1 79 ? -4.960 6.426 27.803 1.00 61.56 79 CYS A O 1
ATOM 624 N N . ARG A 1 80 ? -4.977 4.840 29.385 1.00 63.50 80 ARG A N 1
ATOM 625 C CA . ARG A 1 80 ? -3.566 4.430 29.184 1.00 63.50 80 ARG A CA 1
ATOM 626 C C . ARG A 1 80 ? -3.282 4.047 27.724 1.00 63.50 80 ARG A C 1
ATOM 628 O O . ARG A 1 80 ? -2.249 4.418 27.177 1.00 63.50 80 ARG A O 1
ATOM 635 N N . ALA A 1 81 ? -4.246 3.400 27.064 1.00 62.62 81 ALA A N 1
ATOM 636 C CA . ALA A 1 81 ? -4.182 3.077 25.639 1.00 62.62 81 ALA A CA 1
ATOM 637 C C . ALA A 1 81 ? -4.105 4.320 24.730 1.00 62.62 81 ALA A C 1
ATOM 639 O O . ALA A 1 81 ? -3.463 4.260 23.686 1.00 62.62 81 ALA A O 1
ATOM 640 N N . LYS A 1 82 ? -4.709 5.454 25.127 1.00 70.00 82 LYS A N 1
ATOM 641 C CA . LYS A 1 82 ? -4.607 6.728 24.396 1.00 70.00 82 LYS A CA 1
ATOM 642 C C . LYS A 1 82 ? -3.173 7.240 24.417 1.00 70.00 82 LYS A C 1
ATOM 644 O O . LYS A 1 82 ? -2.641 7.533 23.358 1.00 70.00 82 LYS A O 1
ATOM 649 N N . ILE A 1 83 ? -2.563 7.327 25.601 1.00 70.25 83 ILE A N 1
ATOM 650 C CA . ILE A 1 83 ? -1.198 7.852 25.766 1.00 70.25 83 ILE A CA 1
ATOM 651 C C . ILE A 1 83 ? -0.209 6.99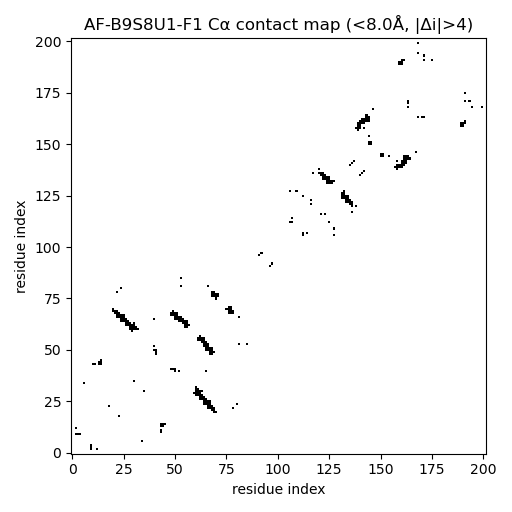2 24.978 1.00 70.25 83 ILE A C 1
ATOM 653 O O . ILE A 1 83 ? 0.575 7.516 24.194 1.00 70.25 83 ILE A O 1
ATOM 657 N N . PHE A 1 84 ? -0.306 5.667 25.120 1.00 69.50 84 PHE A N 1
ATOM 658 C CA . PHE A 1 84 ? 0.536 4.738 24.372 1.00 69.50 84 PHE A CA 1
ATOM 659 C C . PHE A 1 84 ? 0.369 4.901 22.857 1.00 69.50 84 PHE A C 1
ATOM 661 O O . PHE A 1 84 ? 1.354 5.055 22.141 1.00 69.50 84 PHE A O 1
ATOM 668 N N . LEU A 1 85 ? -0.870 4.905 22.355 1.00 71.00 85 LEU A N 1
ATOM 669 C CA . LEU A 1 85 ? -1.100 4.996 20.916 1.00 71.00 85 LEU A CA 1
ATOM 670 C C . LEU A 1 85 ? -0.709 6.364 20.352 1.00 71.00 85 LEU A C 1
ATOM 672 O O . LEU A 1 85 ? -0.187 6.436 19.246 1.00 71.00 85 LEU A O 1
ATOM 676 N N . GLN A 1 86 ? -0.930 7.438 21.107 1.00 73.62 86 GLN A N 1
ATOM 677 C CA . GLN A 1 86 ? -0.510 8.780 20.726 1.00 73.62 86 GLN A CA 1
ATOM 678 C C . GLN A 1 86 ? 1.015 8.860 20.607 1.00 73.62 86 GLN A C 1
ATOM 680 O O . GLN A 1 86 ? 1.512 9.320 19.584 1.00 73.62 86 GLN A O 1
ATOM 685 N N . HIS A 1 87 ? 1.745 8.273 21.557 1.00 76.81 87 HIS A N 1
ATOM 686 C CA . HIS A 1 87 ? 3.198 8.167 21.472 1.00 76.81 87 HIS A CA 1
ATOM 687 C C . HIS A 1 87 ? 3.659 7.333 20.263 1.00 76.81 87 HIS A C 1
ATOM 689 O O . HIS A 1 87 ? 4.569 7.728 19.536 1.00 76.81 87 HIS A O 1
ATOM 695 N N . VAL A 1 88 ? 2.997 6.206 19.974 1.00 74.69 88 VAL A N 1
ATOM 696 C CA . VAL A 1 88 ? 3.285 5.396 18.774 1.00 74.69 88 VAL A CA 1
ATOM 697 C C . VAL A 1 88 ? 3.054 6.200 17.491 1.00 74.69 88 VAL A C 1
ATOM 699 O O . VAL A 1 88 ? 3.871 6.132 16.573 1.00 74.69 88 VAL A O 1
ATOM 702 N N . LEU A 1 89 ? 1.971 6.979 17.416 1.00 76.69 89 LEU A N 1
ATOM 703 C CA . LEU A 1 89 ? 1.662 7.830 16.264 1.00 76.69 89 LEU A CA 1
ATOM 704 C C . LEU A 1 89 ? 2.674 8.967 16.100 1.00 76.69 89 LEU A C 1
ATOM 706 O O . LEU A 1 89 ? 3.083 9.255 14.975 1.00 76.69 89 LEU A O 1
ATOM 710 N N . GLU A 1 90 ? 3.108 9.581 17.198 1.00 80.12 90 GLU A N 1
ATOM 711 C CA . GLU A 1 90 ? 4.154 10.606 17.208 1.00 80.12 90 GLU A CA 1
ATOM 712 C C . GLU A 1 90 ? 5.490 10.044 16.712 1.00 80.12 90 GLU A C 1
ATOM 714 O O . GLU A 1 90 ? 6.102 10.611 15.803 1.00 80.12 90 GLU A O 1
ATOM 719 N N . VAL A 1 91 ? 5.921 8.888 17.229 1.00 78.81 91 VAL A N 1
ATOM 720 C CA . VAL A 1 91 ? 7.140 8.198 16.773 1.00 78.81 91 VAL A CA 1
ATOM 721 C C . VAL A 1 91 ? 7.028 7.793 15.303 1.00 78.81 91 VAL A C 1
ATOM 723 O O . VAL A 1 91 ? 7.969 7.982 14.533 1.00 78.81 91 VAL A O 1
ATOM 726 N N . TYR A 1 92 ? 5.879 7.262 14.880 1.00 70.62 92 TYR A N 1
ATOM 727 C CA . TYR A 1 92 ? 5.667 6.875 13.488 1.00 70.62 92 TYR A CA 1
ATOM 728 C C . TYR A 1 92 ? 5.739 8.085 12.548 1.00 70.62 92 TYR A C 1
ATOM 730 O O . TYR A 1 92 ? 6.421 8.048 11.522 1.00 70.62 92 TYR A O 1
ATOM 738 N N . THR A 1 93 ? 5.075 9.181 12.913 1.00 69.38 93 THR A N 1
ATOM 739 C CA . THR A 1 93 ? 5.028 10.401 12.102 1.00 69.38 93 THR A CA 1
ATOM 740 C C . THR A 1 93 ? 6.402 11.067 12.034 1.00 69.38 93 THR A C 1
ATOM 742 O O . THR A 1 93 ? 6.897 11.355 10.945 1.00 69.38 93 THR A O 1
ATOM 745 N N . SER A 1 94 ? 7.065 11.236 13.179 1.00 71.25 94 SER A N 1
ATOM 746 C CA . SER A 1 94 ? 8.397 11.849 13.247 1.00 71.25 94 SER A CA 1
ATOM 747 C C . SER A 1 94 ? 9.455 11.071 12.464 1.00 71.25 94 SER A C 1
ATOM 749 O O . SER A 1 94 ? 10.268 11.688 11.778 1.00 71.25 94 SER A O 1
ATOM 751 N N . LYS A 1 95 ? 9.438 9.732 12.515 1.00 69.00 95 LYS A N 1
ATOM 752 C CA . LYS A 1 95 ? 10.457 8.903 11.853 1.00 69.00 95 LYS A CA 1
ATOM 753 C C . LYS A 1 95 ? 10.158 8.619 10.384 1.00 69.00 95 LYS A C 1
ATOM 755 O O . LYS A 1 95 ? 11.051 8.718 9.550 1.00 69.00 95 LYS A O 1
ATOM 760 N N . TYR A 1 96 ? 8.924 8.249 10.052 1.00 64.69 96 TYR A N 1
ATOM 761 C CA . TYR A 1 96 ? 8.604 7.698 8.730 1.00 64.69 96 TYR A CA 1
ATOM 762 C C . TYR A 1 96 ? 7.869 8.688 7.830 1.00 64.69 96 TYR A C 1
ATOM 764 O O . TYR A 1 96 ? 8.130 8.747 6.624 1.00 64.69 96 TYR A O 1
ATOM 772 N N . MET A 1 97 ? 6.973 9.500 8.397 1.00 65.56 97 MET A N 1
ATOM 773 C CA . MET A 1 97 ? 6.255 10.497 7.601 1.00 65.56 97 MET A CA 1
ATOM 774 C C . MET A 1 97 ? 7.172 11.649 7.201 1.00 65.56 97 MET A C 1
ATOM 776 O O . MET A 1 97 ? 7.085 12.107 6.070 1.00 65.56 97 MET A O 1
ATOM 780 N N . ASN A 1 98 ? 8.095 12.072 8.065 1.00 62.97 98 ASN A N 1
ATOM 781 C CA . ASN A 1 98 ? 9.068 13.101 7.692 1.00 62.97 98 ASN A CA 1
ATOM 782 C C . ASN A 1 98 ? 10.004 12.632 6.571 1.00 62.97 98 ASN A C 1
ATOM 784 O O . ASN A 1 98 ? 10.204 13.373 5.617 1.00 62.97 98 ASN A O 1
ATOM 788 N N . ALA A 1 99 ? 10.498 11.391 6.617 1.00 60.69 99 ALA A N 1
ATOM 789 C CA . ALA A 1 99 ? 11.364 10.850 5.567 1.00 60.69 99 ALA A CA 1
ATOM 790 C C . ALA A 1 99 ? 10.636 10.682 4.217 1.00 60.69 99 ALA A C 1
ATOM 792 O O . ALA A 1 99 ? 11.149 11.077 3.173 1.00 60.69 99 ALA A O 1
ATOM 793 N N . SER A 1 100 ? 9.412 10.142 4.222 1.00 62.84 100 SER A N 1
ATOM 794 C CA . SER A 1 100 ? 8.616 10.000 2.990 1.00 62.84 100 SER A CA 1
ATOM 795 C C . SER A 1 100 ? 8.174 11.348 2.416 1.00 62.84 100 SER A C 1
ATOM 797 O O . SER A 1 100 ? 8.210 11.545 1.200 1.00 62.84 100 SER A O 1
ATOM 799 N N . ARG A 1 101 ? 7.810 12.308 3.277 1.00 65.00 101 ARG A N 1
ATOM 800 C CA . ARG A 1 101 ? 7.522 13.686 2.862 1.00 65.00 101 ARG A CA 1
ATOM 801 C C . ARG A 1 101 ? 8.767 14.391 2.346 1.00 65.00 101 ARG A C 1
ATOM 803 O O . ARG A 1 101 ? 8.619 15.161 1.412 1.00 65.00 101 ARG A O 1
ATOM 810 N N . ALA A 1 102 ? 9.951 14.119 2.894 1.00 61.59 102 ALA A N 1
ATOM 811 C CA . ALA A 1 102 ? 11.200 14.699 2.412 1.00 61.59 102 ALA A CA 1
ATOM 812 C C . ALA A 1 102 ? 11.472 14.290 0.961 1.00 61.59 102 ALA A C 1
ATOM 814 O O . ALA A 1 102 ? 11.689 15.163 0.133 1.00 61.59 102 ALA A O 1
ATOM 815 N N . LEU A 1 103 ? 11.348 13.003 0.615 1.00 66.88 103 LEU A N 1
ATOM 816 C CA . LEU A 1 103 ? 11.516 12.560 -0.774 1.00 66.88 103 LEU A CA 1
ATOM 817 C C . LEU A 1 103 ? 10.453 13.166 -1.703 1.00 66.88 103 LEU A C 1
ATOM 819 O O . LEU A 1 103 ? 10.778 13.697 -2.761 1.00 66.88 103 LEU A O 1
ATOM 823 N N . ALA A 1 104 ? 9.181 13.132 -1.295 1.00 69.69 104 ALA A N 1
ATOM 824 C CA . ALA A 1 104 ? 8.102 13.725 -2.083 1.00 69.69 104 ALA A CA 1
ATOM 825 C C . ALA A 1 104 ? 8.274 15.243 -2.262 1.00 69.69 104 ALA A C 1
ATOM 827 O O . ALA A 1 104 ? 7.918 15.783 -3.306 1.00 69.69 104 ALA A O 1
ATOM 828 N N . TRP A 1 105 ? 8.802 15.930 -1.249 1.00 68.69 105 TRP A N 1
ATOM 829 C CA . TRP A 1 105 ? 9.091 17.357 -1.293 1.00 68.69 105 TRP A CA 1
ATOM 830 C C . TRP A 1 105 ? 10.289 17.649 -2.192 1.00 68.69 105 TRP A C 1
ATOM 832 O O . TRP A 1 105 ? 10.156 18.488 -3.065 1.00 68.69 105 TRP A O 1
ATOM 842 N N . VAL A 1 106 ? 11.396 16.907 -2.079 1.00 69.44 106 VAL A N 1
ATOM 843 C CA . VAL A 1 106 ? 12.561 17.033 -2.978 1.00 69.44 106 VAL A CA 1
ATOM 844 C C . VAL A 1 106 ? 12.137 16.917 -4.442 1.00 69.44 106 VAL A C 1
ATOM 846 O O . VAL A 1 106 ? 12.495 17.767 -5.250 1.00 69.44 106 VAL A O 1
ATOM 849 N N . ILE A 1 107 ? 11.303 15.927 -4.766 1.00 74.62 107 ILE A N 1
ATOM 850 C CA . ILE A 1 107 ? 10.812 15.726 -6.132 1.00 74.62 107 ILE A CA 1
ATOM 851 C C . ILE A 1 107 ? 9.875 16.866 -6.570 1.00 74.62 107 ILE A C 1
ATOM 853 O O . ILE A 1 107 ? 9.972 17.350 -7.692 1.00 74.62 107 ILE A O 1
ATOM 857 N N . ARG A 1 108 ? 8.956 17.315 -5.702 1.00 72.69 108 ARG A N 1
ATOM 858 C CA . ARG A 1 108 ? 7.982 18.376 -6.036 1.00 72.69 108 ARG A CA 1
ATOM 859 C C . ARG A 1 108 ? 8.582 19.775 -6.098 1.00 72.69 108 ARG A C 1
ATOM 861 O O . ARG A 1 108 ? 8.041 20.623 -6.797 1.00 72.69 108 ARG A O 1
ATOM 868 N N . SER A 1 109 ? 9.637 20.020 -5.335 1.00 72.81 109 SER A N 1
ATOM 869 C CA . SER A 1 109 ? 10.334 21.302 -5.289 1.00 72.81 109 SER A CA 1
ATOM 870 C C . SER A 1 109 ? 11.301 21.471 -6.459 1.00 72.81 109 SER A C 1
ATOM 872 O O . SER A 1 109 ? 11.806 22.573 -6.651 1.00 72.81 109 SER A O 1
ATOM 874 N N . HIS A 1 110 ? 11.567 20.410 -7.232 1.00 77.69 110 HIS A N 1
ATOM 875 C CA . HIS A 1 110 ? 12.422 20.485 -8.407 1.00 77.69 110 HIS A CA 1
ATOM 876 C C . HIS A 1 110 ? 11.690 21.198 -9.564 1.00 77.69 110 HIS A C 1
ATOM 878 O O . HIS A 1 110 ? 10.669 20.692 -10.048 1.00 77.69 110 HIS A O 1
ATOM 884 N N . PRO A 1 111 ? 12.165 22.377 -10.011 1.00 76.69 111 PRO A N 1
ATOM 885 C CA . PRO A 1 111 ? 11.524 23.123 -11.088 1.00 76.69 111 PRO A CA 1
ATOM 886 C C . PRO A 1 111 ? 11.526 22.304 -12.382 1.00 76.69 111 PRO A C 1
ATOM 888 O O . PRO A 1 111 ? 12.572 21.857 -12.831 1.00 76.69 111 PRO A O 1
ATOM 891 N N . GLY A 1 112 ? 10.355 22.108 -12.991 1.00 77.56 112 GLY A N 1
ATOM 892 C CA . GLY A 1 112 ? 10.235 21.368 -14.254 1.00 77.56 112 GLY A CA 1
ATOM 893 C C . GLY A 1 112 ? 10.100 19.847 -14.119 1.00 77.56 112 GLY A C 1
ATOM 894 O O . GLY A 1 112 ? 9.945 19.176 -15.138 1.00 77.56 112 GLY A O 1
ATOM 895 N N . PHE A 1 113 ? 10.075 19.295 -12.900 1.00 82.38 113 PHE A N 1
ATOM 896 C CA . PHE A 1 113 ? 9.844 17.863 -12.712 1.00 82.38 113 PHE A CA 1
ATOM 897 C C . PHE A 1 113 ? 8.406 17.457 -13.093 1.00 82.38 113 PHE A C 1
ATOM 899 O O . PHE A 1 113 ? 7.428 17.864 -12.456 1.00 82.38 113 PHE A O 1
ATOM 906 N N . ASP A 1 114 ? 8.257 16.608 -14.116 1.00 82.81 114 ASP A N 1
ATOM 907 C CA . ASP A 1 114 ? 6.949 16.132 -14.580 1.00 82.81 114 ASP A CA 1
ATOM 908 C C . ASP A 1 114 ? 6.452 14.928 -13.763 1.00 82.81 114 ASP A C 1
ATOM 910 O O . ASP A 1 114 ? 6.752 13.766 -14.049 1.00 82.81 114 ASP A O 1
ATOM 914 N N . LEU A 1 115 ? 5.591 15.202 -12.780 1.00 82.00 115 LEU A N 1
ATOM 915 C CA . LEU A 1 115 ? 4.943 14.175 -11.957 1.00 82.00 115 LEU A CA 1
ATOM 916 C C . LEU A 1 115 ? 4.125 13.156 -12.772 1.00 82.00 115 LEU A C 1
ATOM 918 O O . LEU A 1 115 ? 3.907 12.041 -12.294 1.00 82.00 115 LEU A O 1
ATOM 922 N N . ARG A 1 116 ? 3.676 13.490 -13.993 1.00 82.69 116 ARG A N 1
ATOM 923 C CA . ARG A 1 116 ? 2.908 12.563 -14.844 1.00 82.69 116 ARG A CA 1
ATOM 924 C C . ARG A 1 116 ? 3.753 11.371 -15.292 1.00 82.69 116 ARG A C 1
ATOM 926 O O . ARG A 1 116 ? 3.185 10.336 -15.639 1.00 82.69 116 ARG A O 1
ATOM 933 N N . ARG A 1 117 ? 5.085 11.478 -15.236 1.00 83.56 117 ARG A N 1
ATOM 934 C CA . ARG A 1 117 ? 6.013 10.379 -15.537 1.00 83.56 117 ARG A CA 1
ATOM 935 C C . ARG A 1 117 ? 5.841 9.194 -14.589 1.00 83.56 117 ARG A C 1
ATOM 937 O O . ARG A 1 117 ? 5.908 8.065 -15.051 1.00 83.56 117 ARG A O 1
ATOM 944 N N . PHE A 1 118 ? 5.488 9.420 -13.319 1.00 82.25 118 PHE A N 1
ATOM 945 C CA . PHE A 1 118 ? 5.214 8.331 -12.368 1.00 82.25 118 PHE A CA 1
ATOM 946 C C . PHE A 1 118 ? 3.925 7.554 -12.654 1.00 82.25 118 PHE A C 1
ATOM 948 O O . PHE A 1 118 ? 3.761 6.443 -12.157 1.00 82.25 118 PHE A O 1
ATOM 955 N N . HIS A 1 119 ? 2.997 8.122 -13.429 1.00 80.56 119 HIS A N 1
ATOM 956 C CA . HIS A 1 119 ? 1.792 7.405 -13.850 1.00 80.56 119 HIS A CA 1
ATOM 957 C C . HIS A 1 119 ? 2.053 6.485 -15.044 1.00 80.56 119 HIS A C 1
ATOM 959 O O . HIS A 1 119 ? 1.277 5.565 -15.291 1.00 80.56 119 HIS A O 1
ATOM 965 N N . LYS A 1 120 ? 3.139 6.723 -15.784 1.00 78.44 120 LYS A N 1
ATOM 966 C CA . LYS A 1 120 ? 3.581 5.840 -16.857 1.00 78.44 120 LYS A CA 1
ATOM 967 C C . LYS A 1 120 ? 4.387 4.716 -16.212 1.00 78.44 120 LYS A C 1
ATOM 969 O O . LYS A 1 120 ? 5.308 4.974 -15.445 1.00 78.44 120 LYS A O 1
ATOM 974 N N . ALA A 1 121 ? 4.059 3.462 -16.511 1.00 81.75 121 ALA A N 1
ATOM 975 C CA . ALA A 1 121 ? 4.827 2.303 -16.051 1.00 81.75 121 ALA A CA 1
ATOM 976 C C . ALA A 1 121 ? 6.156 2.166 -16.828 1.00 81.75 121 ALA A C 1
ATOM 978 O O . ALA A 1 121 ? 6.467 1.107 -17.360 1.00 81.75 121 ALA A O 1
ATOM 979 N N . GLN A 1 122 ? 6.925 3.253 -16.934 1.00 87.62 122 GLN A N 1
ATOM 980 C CA . GLN A 1 122 ? 8.130 3.356 -17.751 1.00 87.62 122 GLN A CA 1
ATOM 981 C C . GLN A 1 122 ? 9.278 3.954 -16.937 1.00 87.62 122 GLN A C 1
ATOM 983 O O . GLN A 1 122 ? 9.070 4.853 -16.123 1.00 87.62 122 GLN A O 1
ATOM 988 N N . ALA A 1 123 ? 10.488 3.437 -17.150 1.00 89.50 123 ALA A N 1
ATOM 989 C CA . ALA A 1 123 ? 11.694 3.993 -16.554 1.00 89.50 123 ALA A CA 1
ATOM 990 C C . ALA A 1 123 ? 12.008 5.372 -17.147 1.00 89.50 123 ALA A C 1
ATOM 992 O O . ALA A 1 123 ? 11.830 5.593 -18.345 1.00 89.50 123 ALA A O 1
ATOM 993 N N . PHE A 1 124 ? 12.489 6.288 -16.313 1.00 90.31 124 PHE A N 1
ATOM 994 C CA . PHE A 1 124 ? 12.930 7.606 -16.756 1.00 90.31 124 PHE A CA 1
ATOM 995 C C . PHE A 1 124 ? 14.064 8.120 -15.875 1.00 90.31 124 PHE A C 1
ATOM 997 O O . PHE A 1 124 ? 14.183 7.740 -14.712 1.00 90.31 124 PHE A O 1
ATOM 1004 N N . MET A 1 125 ? 14.892 8.985 -16.443 1.00 88.31 125 MET A N 1
ATOM 1005 C CA . MET A 1 125 ? 15.996 9.635 -15.747 1.00 88.31 125 MET A CA 1
ATOM 1006 C C . MET A 1 125 ? 15.653 11.104 -15.510 1.00 88.31 125 MET A C 1
ATOM 1008 O O . MET A 1 125 ? 14.933 11.707 -16.313 1.00 88.31 125 MET A O 1
ATOM 1012 N N . ASP A 1 126 ? 16.138 11.653 -14.404 1.00 84.81 126 ASP A N 1
ATOM 1013 C CA . ASP A 1 126 ? 15.979 13.064 -14.073 1.00 84.81 126 ASP A CA 1
ATOM 1014 C C . ASP A 1 126 ? 17.193 13.592 -13.304 1.00 84.81 126 ASP A C 1
ATOM 1016 O O . ASP A 1 126 ? 17.826 12.844 -12.561 1.00 84.81 126 ASP A O 1
ATOM 1020 N N . GLU A 1 127 ? 17.503 14.874 -13.465 1.00 83.06 127 GLU A N 1
ATOM 1021 C CA . GLU A 1 127 ? 18.617 15.532 -12.780 1.00 83.06 127 GLU A CA 1
ATOM 1022 C C . GLU A 1 127 ? 18.098 16.231 -11.528 1.00 83.06 127 GLU A C 1
ATOM 1024 O O . GLU A 1 127 ? 17.450 17.269 -11.598 1.00 83.06 127 GLU A O 1
ATOM 1029 N N . MET A 1 128 ? 18.383 15.682 -10.349 1.00 77.31 128 MET A N 1
ATOM 1030 C CA . MET A 1 128 ? 17.899 16.221 -9.081 1.00 77.31 128 MET A CA 1
ATOM 1031 C C . MET A 1 128 ? 19.061 16.664 -8.206 1.00 77.31 128 MET A C 1
ATOM 1033 O O . MET A 1 128 ? 19.838 15.848 -7.720 1.00 77.31 128 MET A O 1
ATOM 1037 N N . GLY A 1 129 ? 19.159 17.972 -7.962 1.00 69.88 129 GLY A N 1
ATOM 1038 C CA . GLY A 1 129 ? 20.171 18.522 -7.055 1.00 69.88 129 GLY A CA 1
ATOM 1039 C C . GLY A 1 129 ? 21.611 18.263 -7.514 1.00 69.88 129 GLY A C 1
ATOM 1040 O O . GLY A 1 129 ? 22.478 18.059 -6.671 1.00 69.88 129 GLY A O 1
ATOM 1041 N N . GLY A 1 130 ? 21.853 18.246 -8.831 1.00 78.62 130 GLY A N 1
ATOM 1042 C CA . GLY A 1 130 ? 23.169 17.978 -9.423 1.00 78.62 130 GLY A CA 1
ATOM 1043 C C . GLY A 1 130 ? 23.545 16.496 -9.503 1.00 78.62 130 GLY A C 1
ATOM 1044 O O . GLY A 1 130 ? 24.704 16.185 -9.769 1.00 78.62 130 GLY A O 1
ATOM 1045 N N . ALA A 1 131 ? 22.596 15.591 -9.246 1.00 78.75 131 ALA A N 1
ATOM 1046 C CA . ALA A 1 131 ? 22.773 14.157 -9.410 1.00 78.75 131 ALA A CA 1
ATOM 1047 C C . ALA A 1 131 ? 21.713 13.571 -10.350 1.00 78.75 131 ALA A C 1
ATOM 1049 O O . ALA A 1 131 ? 20.511 13.792 -10.173 1.00 78.75 131 ALA A O 1
ATOM 1050 N N . SER A 1 132 ? 22.166 12.730 -11.278 1.00 84.38 132 SER A N 1
ATOM 1051 C CA . SER A 1 132 ? 21.285 11.959 -12.149 1.00 84.38 132 SER A CA 1
ATOM 1052 C C . SER A 1 132 ? 20.621 10.822 -11.377 1.00 84.38 132 SER A C 1
ATOM 1054 O O . SER A 1 132 ? 21.290 9.954 -10.811 1.00 84.38 132 SER A O 1
ATOM 1056 N N . ALA A 1 133 ? 19.293 10.808 -11.355 1.00 84.06 133 ALA A N 1
ATOM 1057 C CA . ALA A 1 133 ? 18.485 9.787 -10.711 1.00 84.06 133 ALA A CA 1
ATOM 1058 C C . ALA A 1 133 ? 17.690 8.997 -11.757 1.00 84.06 133 ALA A C 1
ATOM 1060 O O . ALA A 1 133 ? 16.872 9.549 -12.493 1.00 84.06 133 ALA A O 1
ATOM 1061 N N . LEU A 1 134 ? 17.893 7.677 -11.795 1.00 88.75 134 LEU A N 1
ATOM 1062 C CA . LEU A 1 134 ? 17.092 6.757 -12.603 1.00 88.75 134 LEU A CA 1
ATOM 1063 C C . LEU A 1 134 ? 15.898 6.243 -11.789 1.00 88.75 134 LEU A C 1
ATOM 1065 O O . LEU A 1 134 ? 16.055 5.487 -10.829 1.00 88.75 134 LEU A O 1
ATOM 1069 N N . PHE A 1 135 ? 14.692 6.618 -12.202 1.00 87.69 135 PHE A N 1
ATOM 1070 C CA . PHE A 1 135 ? 13.445 6.148 -11.617 1.00 87.69 135 PHE A CA 1
ATOM 1071 C C . PHE A 1 135 ? 12.962 4.896 -12.342 1.00 87.69 135 PHE A C 1
ATOM 1073 O O . PHE A 1 135 ? 12.676 4.916 -13.539 1.00 87.69 135 PHE A O 1
ATOM 1080 N N . LEU A 1 136 ? 12.840 3.802 -11.590 1.00 87.69 136 LEU A N 1
ATOM 1081 C CA . LEU A 1 136 ? 12.386 2.511 -12.097 1.00 87.69 136 LEU A CA 1
ATOM 1082 C C . LEU A 1 136 ? 10.989 2.174 -11.549 1.00 87.69 136 LEU A C 1
ATOM 1084 O O . LEU A 1 136 ? 10.783 2.235 -10.332 1.00 87.69 136 LEU A O 1
ATOM 1088 N N . PRO A 1 137 ? 10.022 1.778 -12.400 1.00 87.44 137 PRO A N 1
ATOM 1089 C CA . PRO A 1 137 ? 8.708 1.339 -11.944 1.00 87.44 137 PRO A CA 1
ATOM 1090 C C . PRO A 1 137 ? 8.812 0.135 -11.005 1.00 87.44 137 PRO A C 1
ATOM 1092 O O . PRO A 1 137 ? 9.276 -0.936 -11.400 1.00 87.44 137 PRO A O 1
ATOM 1095 N N . CYS A 1 138 ? 8.323 0.276 -9.769 1.00 83.38 138 CYS A N 1
ATOM 1096 C CA . CYS A 1 138 ? 8.409 -0.793 -8.767 1.00 83.38 138 CYS A CA 1
ATOM 1097 C C . CYS A 1 138 ? 7.712 -2.090 -9.200 1.00 83.38 138 CYS A C 1
ATOM 1099 O O . CYS A 1 138 ? 8.155 -3.167 -8.820 1.00 83.38 138 CYS A O 1
ATOM 1101 N N . ALA A 1 139 ? 6.642 -1.999 -9.995 1.00 82.31 139 ALA A N 1
ATOM 1102 C CA . ALA A 1 139 ? 5.927 -3.173 -10.494 1.00 82.31 139 ALA A CA 1
ATOM 1103 C C . ALA A 1 139 ? 6.795 -4.063 -11.405 1.00 82.31 139 ALA A C 1
ATOM 1105 O O . ALA A 1 139 ? 6.572 -5.266 -11.442 1.00 82.31 139 ALA A O 1
ATOM 1106 N N . ILE A 1 140 ? 7.789 -3.475 -12.082 1.00 85.31 140 ILE A N 1
ATOM 1107 C CA . ILE A 1 140 ? 8.664 -4.145 -13.053 1.00 85.31 140 ILE A CA 1
ATOM 1108 C C . ILE A 1 140 ? 10.027 -4.469 -12.419 1.00 85.31 140 ILE A C 1
ATOM 1110 O O . ILE A 1 140 ? 10.536 -5.578 -12.557 1.00 85.31 140 ILE A O 1
ATOM 1114 N N . TYR A 1 141 ? 10.615 -3.515 -11.690 1.00 85.06 141 TYR A N 1
ATOM 1115 C CA . TYR A 1 141 ? 12.002 -3.585 -11.201 1.00 85.06 141 TYR A CA 1
ATOM 1116 C C . TYR A 1 141 ? 12.134 -3.764 -9.680 1.00 85.06 141 TYR A C 1
ATOM 1118 O O . TYR A 1 141 ? 13.232 -3.672 -9.135 1.00 85.06 141 TYR A O 1
ATOM 1126 N N . ASN A 1 142 ? 11.034 -3.968 -8.956 1.00 84.75 142 ASN A N 1
ATOM 1127 C CA . ASN A 1 142 ? 11.059 -4.167 -7.504 1.00 84.75 142 ASN A CA 1
ATOM 1128 C C . ASN A 1 142 ? 9.859 -5.005 -7.036 1.00 84.75 142 ASN A C 1
ATOM 1130 O O . ASN A 1 142 ? 9.224 -4.712 -6.016 1.00 84.75 142 ASN A O 1
ATOM 1134 N N . TRP A 1 143 ? 9.492 -6.022 -7.817 1.00 84.81 143 TRP A N 1
ATOM 1135 C CA . TRP A 1 143 ? 8.308 -6.821 -7.530 1.00 84.81 143 TRP A CA 1
ATOM 1136 C C . TRP A 1 143 ? 8.568 -7.723 -6.322 1.00 84.81 143 TRP A C 1
ATOM 1138 O O . TRP A 1 143 ? 9.513 -8.506 -6.315 1.00 84.81 143 TRP A O 1
ATOM 1148 N N . THR A 1 144 ? 7.753 -7.612 -5.272 1.00 83.31 144 THR A N 1
ATOM 1149 C CA . THR A 1 144 ? 7.883 -8.448 -4.068 1.00 83.31 144 THR A CA 1
ATOM 1150 C C . THR A 1 144 ? 6.817 -9.544 -4.088 1.00 83.31 144 THR A C 1
ATOM 1152 O O . THR A 1 144 ? 5.631 -9.200 -4.106 1.00 83.31 144 THR A O 1
ATOM 1155 N N . PRO A 1 145 ? 7.194 -10.836 -4.022 1.00 80.81 145 PRO A N 1
ATOM 1156 C CA . PRO A 1 145 ? 6.223 -11.923 -3.989 1.00 80.81 145 PRO A CA 1
ATOM 1157 C C . PRO A 1 145 ? 5.256 -11.788 -2.798 1.00 80.81 145 PRO A C 1
ATOM 1159 O O . PRO A 1 145 ? 5.691 -11.430 -1.699 1.00 80.81 145 PRO A O 1
ATOM 1162 N N . PRO A 1 146 ? 3.953 -12.080 -2.947 1.00 79.38 146 PRO A N 1
ATOM 1163 C CA . PRO A 1 146 ? 3.035 -12.207 -1.816 1.00 79.38 146 PRO A CA 1
ATOM 1164 C C . PRO A 1 146 ? 3.519 -13.250 -0.796 1.00 79.38 146 PRO A C 1
ATOM 1166 O O . PRO A 1 146 ? 4.274 -14.154 -1.128 1.00 79.38 146 PRO A O 1
ATOM 1169 N N . GLU A 1 147 ? 3.106 -13.124 0.465 1.00 74.19 147 GLU A N 1
ATOM 1170 C CA . GLU A 1 147 ? 3.332 -14.175 1.475 1.00 74.19 147 GLU A CA 1
ATOM 1171 C C . GLU A 1 147 ? 2.339 -15.340 1.276 1.00 74.19 147 GLU A C 1
ATOM 1173 O O . GLU A 1 147 ? 1.193 -15.102 0.899 1.00 74.19 147 GLU A O 1
ATOM 1178 N N . GLY A 1 148 ? 2.754 -16.582 1.562 1.00 70.25 148 GLY A N 1
ATOM 1179 C CA . GLY A 1 148 ? 1.891 -17.780 1.523 1.00 70.25 148 GLY A CA 1
ATOM 1180 C C . GLY A 1 148 ? 2.286 -18.830 0.477 1.00 70.25 148 GLY A C 1
ATOM 1181 O O . GLY A 1 148 ? 3.368 -18.756 -0.095 1.00 70.25 148 GLY A O 1
ATOM 1182 N N . ALA A 1 149 ? 1.433 -19.832 0.246 1.00 59.19 149 ALA A N 1
ATOM 1183 C CA . ALA A 1 149 ? 1.624 -20.821 -0.819 1.00 59.19 149 ALA A CA 1
ATOM 1184 C C . ALA A 1 149 ? 1.258 -20.219 -2.190 1.00 59.19 149 ALA A C 1
ATOM 1186 O O . ALA A 1 149 ? 0.316 -19.436 -2.296 1.00 59.19 149 ALA A O 1
ATOM 1187 N N . GLY A 1 150 ? 2.006 -20.571 -3.240 1.00 66.19 150 GLY A N 1
ATOM 1188 C CA . GLY A 1 150 ? 1.737 -20.098 -4.603 1.00 66.19 150 GLY A CA 1
ATOM 1189 C C . GLY A 1 150 ? 2.214 -18.671 -4.916 1.00 66.19 150 GLY A C 1
ATOM 1190 O O . GLY A 1 150 ? 1.656 -18.021 -5.797 1.00 66.19 150 GLY A O 1
ATOM 1191 N N . GLN A 1 151 ? 3.260 -18.185 -4.238 1.00 72.12 151 GLN A N 1
ATOM 1192 C CA . GLN A 1 151 ? 3.744 -16.790 -4.316 1.00 72.12 151 GLN A CA 1
ATOM 1193 C C . GLN A 1 151 ? 4.032 -16.297 -5.743 1.00 72.12 151 GLN A C 1
ATOM 1195 O O . GLN A 1 151 ? 3.867 -15.114 -6.024 1.00 72.12 151 GLN A O 1
ATOM 1200 N N . PHE A 1 152 ? 4.402 -17.194 -6.658 1.00 73.44 152 PHE A N 1
ATOM 1201 C CA . PHE A 1 152 ? 4.722 -16.854 -8.048 1.00 73.44 152 PHE A CA 1
ATOM 1202 C C . PHE A 1 152 ? 3.585 -17.090 -9.050 1.00 73.44 152 PHE A C 1
ATOM 1204 O O . PHE A 1 152 ? 3.719 -16.706 -10.204 1.00 73.44 152 PHE A O 1
ATOM 1211 N N . HIS A 1 153 ? 2.439 -17.648 -8.637 1.00 72.94 153 HIS A N 1
ATOM 1212 C CA . HIS A 1 153 ? 1.341 -17.998 -9.561 1.00 72.94 153 HIS A CA 1
ATOM 1213 C C . HIS A 1 153 ? 0.700 -16.782 -10.251 1.00 72.94 153 HIS A C 1
ATOM 1215 O O . HIS A 1 153 ? -0.048 -16.930 -11.211 1.00 72.94 153 HIS A O 1
ATOM 1221 N N . ARG A 1 154 ? 0.954 -15.572 -9.743 1.00 76.62 154 ARG A N 1
ATOM 1222 C CA . ARG A 1 154 ? 0.486 -14.306 -10.324 1.00 76.62 154 ARG A CA 1
ATOM 1223 C C . ARG A 1 154 ? 1.631 -13.331 -10.575 1.00 76.62 154 ARG A C 1
ATOM 1225 O O . ARG A 1 154 ? 1.411 -12.122 -10.538 1.00 76.62 154 ARG A O 1
ATOM 1232 N N . MET A 1 155 ? 2.851 -13.838 -10.752 1.00 81.62 155 MET A N 1
ATOM 1233 C CA . MET A 1 155 ? 3.970 -12.985 -11.134 1.00 81.62 155 MET A CA 1
ATOM 1234 C C . MET A 1 155 ? 3.738 -12.484 -12.568 1.00 81.62 155 MET A C 1
ATOM 1236 O O . MET A 1 155 ? 3.556 -13.312 -13.462 1.00 81.62 155 MET A O 1
ATOM 1240 N N . PRO A 1 156 ? 3.698 -11.161 -12.803 1.00 83.56 156 PRO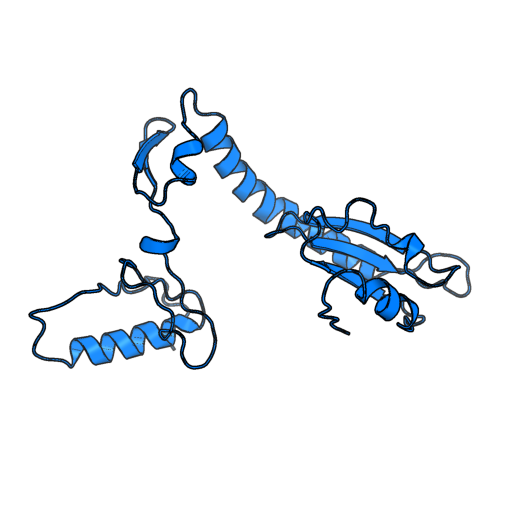 A N 1
ATOM 1241 C CA . PRO A 1 156 ? 3.588 -10.630 -14.155 1.00 83.56 156 PRO A CA 1
ATOM 1242 C C . PRO A 1 156 ? 4.785 -11.056 -15.016 1.00 83.56 156 PRO A C 1
ATOM 1244 O O . PRO A 1 156 ? 5.914 -11.120 -14.528 1.00 83.56 156 PRO A O 1
ATOM 1247 N N . LEU A 1 157 ? 4.540 -11.342 -16.296 1.00 83.56 157 LEU A N 1
ATOM 1248 C CA . LEU A 1 157 ? 5.575 -11.806 -17.232 1.00 83.56 157 LEU A CA 1
ATOM 1249 C C . LEU A 1 157 ? 6.600 -10.716 -17.582 1.00 83.56 157 LEU A C 1
ATOM 1251 O O . LEU A 1 157 ? 7.690 -11.008 -18.063 1.00 83.56 157 LEU A O 1
ATOM 1255 N N . ASP A 1 158 ? 6.250 -9.455 -17.351 1.00 85.25 158 ASP A N 1
ATOM 1256 C CA . ASP A 1 158 ? 7.090 -8.293 -17.606 1.00 85.25 158 ASP A CA 1
ATOM 1257 C C . ASP A 1 158 ? 7.996 -7.925 -16.421 1.00 85.25 158 ASP A C 1
ATOM 1259 O O . ASP A 1 158 ? 8.838 -7.037 -16.567 1.00 85.25 158 ASP A O 1
ATOM 1263 N N . VAL A 1 159 ? 7.888 -8.615 -15.276 1.00 85.50 159 VAL A N 1
ATOM 1264 C CA . VAL A 1 159 ? 8.795 -8.415 -14.135 1.00 85.50 159 VAL A CA 1
ATOM 1265 C C . VAL A 1 159 ? 10.238 -8.683 -14.557 1.00 85.50 159 VAL A C 1
ATOM 1267 O O . VAL A 1 159 ? 10.564 -9.732 -15.105 1.00 85.50 159 VAL A O 1
ATOM 1270 N N . LYS A 1 160 ? 11.122 -7.727 -14.262 1.00 84.19 160 LYS A N 1
ATOM 1271 C CA . LYS A 1 160 ? 12.566 -7.814 -14.518 1.00 84.19 160 LYS A CA 1
ATOM 1272 C C . LYS A 1 160 ? 13.371 -8.112 -13.262 1.00 84.19 160 LYS A C 1
ATOM 1274 O O . LYS A 1 160 ? 14.416 -8.746 -13.351 1.00 84.19 160 LYS A O 1
ATOM 1279 N N . VAL A 1 161 ? 12.905 -7.649 -12.100 1.00 83.25 161 VAL A N 1
ATOM 1280 C CA . VAL A 1 161 ? 13.605 -7.842 -10.824 1.00 83.25 161 VAL A CA 1
ATOM 1281 C C . VAL A 1 161 ? 12.616 -8.237 -9.735 1.00 83.25 161 VAL A C 1
ATOM 1283 O O . VAL A 1 161 ? 11.686 -7.492 -9.407 1.00 83.25 161 VAL A O 1
ATOM 1286 N N . VAL A 1 162 ? 12.866 -9.401 -9.137 1.00 83.56 162 VAL A N 1
ATOM 1287 C CA . VAL A 1 162 ? 12.135 -9.906 -7.974 1.00 83.56 162 VAL A CA 1
ATOM 1288 C C . VAL A 1 162 ? 12.885 -9.521 -6.702 1.00 83.56 162 VAL A C 1
ATOM 1290 O O . VAL A 1 162 ? 14.037 -9.895 -6.494 1.00 83.56 162 VAL A O 1
ATOM 1293 N N . HIS A 1 163 ? 12.220 -8.791 -5.815 1.00 82.81 163 HIS A N 1
ATOM 1294 C CA . HIS A 1 163 ? 12.762 -8.389 -4.527 1.00 82.81 163 HIS A CA 1
ATOM 1295 C C . HIS A 1 163 ? 12.231 -9.280 -3.402 1.00 82.81 163 HIS A C 1
ATOM 1297 O O . HIS A 1 163 ? 11.092 -9.166 -2.944 1.00 82.81 163 HIS A O 1
ATOM 1303 N N . PHE A 1 164 ? 13.108 -10.136 -2.884 1.00 80.75 164 PHE A N 1
ATOM 1304 C CA . PHE A 1 164 ? 12.831 -10.989 -1.731 1.00 80.75 164 PHE A CA 1
ATOM 1305 C C . PHE A 1 164 ? 12.981 -10.221 -0.414 1.00 80.75 164 PHE A C 1
ATOM 1307 O O . PHE A 1 164 ? 13.990 -10.302 0.289 1.00 80.75 164 PHE A O 1
ATOM 1314 N N . LYS A 1 165 ? 11.953 -9.441 -0.069 1.00 78.06 165 LYS A N 1
ATOM 1315 C CA . LYS A 1 165 ? 11.951 -8.634 1.154 1.00 78.06 165 LYS A CA 1
ATOM 1316 C C . LYS A 1 165 ? 11.600 -9.459 2.400 1.00 78.06 165 LYS A C 1
ATOM 1318 O O . LYS A 1 165 ? 10.573 -10.139 2.454 1.00 78.06 165 LYS A O 1
ATOM 1323 N N . GLY A 1 166 ? 12.406 -9.299 3.453 1.00 79.25 166 GLY A N 1
ATOM 1324 C CA . GLY A 1 166 ? 12.123 -9.824 4.794 1.00 79.25 166 GLY A CA 1
ATOM 1325 C C . GLY A 1 166 ? 12.287 -11.341 4.896 1.00 79.25 166 GLY A C 1
ATOM 1326 O O . GLY A 1 166 ? 13.289 -11.881 4.439 1.00 79.25 166 GLY A O 1
ATOM 1327 N N . SER A 1 167 ? 11.300 -12.028 5.479 1.00 74.50 167 SER A N 1
ATOM 1328 C CA . SER A 1 167 ? 11.301 -13.492 5.671 1.00 74.50 167 SER A CA 1
ATOM 1329 C C . SER A 1 167 ? 11.419 -14.295 4.366 1.00 74.50 167 SER A C 1
ATOM 1331 O O . SER A 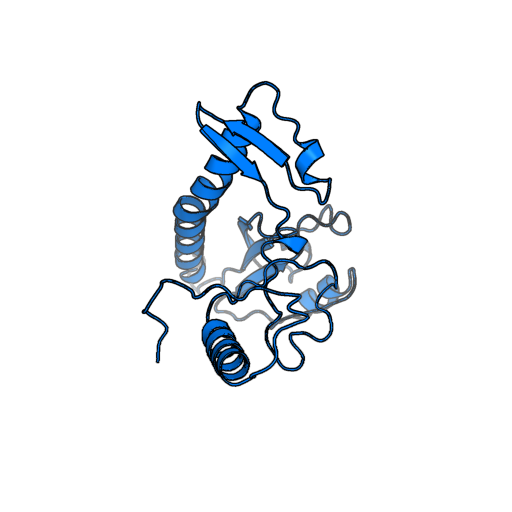1 167 ? 11.817 -15.454 4.389 1.00 74.50 167 SER A O 1
ATOM 1333 N N . ARG A 1 168 ? 11.139 -13.673 3.215 1.00 75.81 168 ARG A N 1
ATOM 1334 C CA . ARG A 1 168 ? 11.252 -14.270 1.874 1.00 75.81 168 ARG A CA 1
ATOM 1335 C C . ARG A 1 168 ? 12.698 -14.449 1.399 1.00 75.81 168 ARG A C 1
ATOM 1337 O O . ARG A 1 168 ? 12.918 -15.078 0.373 1.00 75.81 168 ARG A O 1
ATOM 1344 N N . LYS A 1 169 ? 13.692 -13.915 2.118 1.00 77.75 169 LYS A N 1
ATOM 1345 C CA . LYS A 1 169 ? 15.114 -14.103 1.783 1.00 77.75 169 LYS A CA 1
ATOM 1346 C C . LYS A 1 169 ? 15.538 -15.574 1.752 1.00 77.75 169 LYS A C 1
ATOM 1348 O O . LYS A 1 169 ? 16.387 -15.929 0.948 1.00 77.75 169 LYS A O 1
ATOM 1353 N N . ARG A 1 170 ? 14.918 -16.439 2.560 1.00 76.31 170 ARG A N 1
ATOM 1354 C CA . ARG A 1 170 ? 15.186 -17.885 2.511 1.00 76.31 170 ARG A CA 1
ATOM 1355 C C . ARG A 1 170 ? 14.834 -18.489 1.147 1.00 76.31 170 ARG A C 1
ATOM 1357 O O . ARG A 1 170 ? 15.617 -19.245 0.591 1.00 76.31 170 ARG A O 1
ATOM 1364 N N . LEU A 1 171 ? 13.707 -18.071 0.570 1.00 76.56 171 LEU A N 1
ATOM 1365 C CA . LEU A 1 171 ? 13.278 -18.496 -0.764 1.00 76.56 171 LEU A CA 1
ATOM 1366 C C . LEU A 1 171 ? 14.255 -18.034 -1.855 1.00 76.56 171 LEU A C 1
ATOM 1368 O O . LEU A 1 171 ? 14.481 -18.760 -2.817 1.00 76.56 171 LEU A O 1
ATOM 1372 N N . MET A 1 172 ? 14.869 -16.856 -1.690 1.00 78.50 172 MET A N 1
ATOM 1373 C CA . MET A 1 172 ? 15.945 -16.387 -2.573 1.00 78.50 172 MET A CA 1
ATOM 1374 C C . MET A 1 172 ? 17.143 -17.341 -2.539 1.00 78.50 172 MET A C 1
ATOM 1376 O O . MET A 1 172 ? 17.654 -17.688 -3.597 1.00 78.50 172 MET A O 1
ATOM 1380 N N . LEU A 1 173 ? 17.576 -17.774 -1.348 1.00 76.31 173 LEU A N 1
ATOM 1381 C CA . LEU A 1 173 ? 18.706 -18.697 -1.191 1.00 76.31 173 LEU A CA 1
ATOM 1382 C C . LEU A 1 173 ? 18.410 -20.068 -1.804 1.00 76.31 173 LEU A C 1
ATOM 1384 O O . LEU A 1 173 ? 19.236 -20.593 -2.542 1.00 76.31 173 LEU A O 1
ATOM 1388 N N . GLU A 1 174 ? 17.223 -20.623 -1.553 1.00 77.75 174 GLU A N 1
ATOM 1389 C CA . GLU A 1 174 ? 16.798 -21.895 -2.152 1.00 77.75 174 GLU A CA 1
ATOM 1390 C C . GLU A 1 174 ? 16.730 -21.794 -3.685 1.00 77.75 174 GLU A C 1
ATOM 1392 O O . GLU A 1 174 ? 17.277 -22.647 -4.383 1.00 77.75 174 GLU A O 1
ATOM 1397 N N . SER A 1 175 ? 16.164 -20.702 -4.213 1.00 74.94 175 SER A N 1
ATOM 1398 C CA . SER A 1 175 ? 16.112 -20.443 -5.660 1.00 74.94 175 SER A CA 1
ATOM 1399 C C . SER A 1 175 ? 17.510 -20.274 -6.264 1.00 74.94 175 SER A C 1
ATOM 1401 O O . SER A 1 175 ? 17.777 -20.773 -7.352 1.00 74.94 175 SER A O 1
ATOM 1403 N N . TRP A 1 176 ? 18.420 -19.596 -5.556 1.00 75.25 176 TRP A N 1
ATOM 1404 C CA . TRP A 1 176 ? 19.803 -19.386 -5.987 1.00 75.25 176 TRP A CA 1
ATOM 1405 C C . TRP A 1 176 ? 20.617 -20.682 -5.987 1.00 75.25 176 TRP A C 1
ATOM 1407 O O . TRP A 1 176 ? 21.371 -20.938 -6.921 1.00 75.25 176 TRP A O 1
ATOM 1417 N N . ASN A 1 177 ? 20.455 -21.519 -4.963 1.00 78.38 177 ASN A N 1
ATOM 1418 C CA . ASN A 1 177 ? 21.127 -22.813 -4.889 1.00 78.38 177 ASN A CA 1
ATOM 1419 C C . ASN A 1 177 ? 20.631 -23.759 -5.985 1.00 78.38 177 ASN A C 1
ATOM 1421 O O . ASN A 1 177 ? 21.451 -24.391 -6.648 1.00 78.38 177 ASN A O 1
ATOM 1425 N N . PHE A 1 178 ? 19.315 -23.796 -6.225 1.00 76.94 178 PHE A N 1
ATOM 1426 C CA . PHE A 1 178 ? 18.740 -24.528 -7.351 1.00 76.94 178 PHE A CA 1
ATOM 1427 C C . PHE A 1 178 ? 19.305 -24.023 -8.684 1.00 76.94 178 PHE A C 1
ATOM 1429 O O . PHE A 1 178 ? 19.799 -24.817 -9.481 1.00 76.94 178 PHE A O 1
ATOM 1436 N N . PHE A 1 179 ? 19.327 -22.700 -8.884 1.00 69.25 179 PHE A N 1
ATOM 1437 C CA . PHE A 1 179 ? 19.905 -22.081 -10.075 1.00 69.25 179 PHE A CA 1
ATOM 1438 C C . PHE A 1 179 ? 21.369 -22.485 -10.290 1.00 69.25 179 PHE A C 1
ATOM 1440 O O . PHE A 1 179 ? 21.729 -22.931 -11.371 1.00 69.25 179 PHE A O 1
ATOM 1447 N N . ARG A 1 180 ? 22.208 -22.403 -9.251 1.00 70.56 180 ARG A N 1
ATOM 1448 C CA . ARG A 1 180 ? 23.623 -22.802 -9.328 1.00 70.56 180 ARG A CA 1
ATOM 1449 C C . ARG A 1 180 ? 23.829 -24.286 -9.629 1.00 70.56 180 ARG A C 1
ATOM 1451 O O . ARG A 1 180 ? 24.897 -24.645 -10.112 1.00 70.56 180 ARG A O 1
ATOM 1458 N N . SER A 1 181 ? 22.859 -25.137 -9.294 1.00 75.38 181 SER A N 1
ATOM 1459 C CA . SER A 1 181 ? 22.920 -26.578 -9.559 1.00 75.38 181 SER A CA 1
ATOM 1460 C C . SER A 1 181 ? 22.467 -26.971 -10.970 1.00 75.38 181 SER A C 1
ATOM 1462 O O . SER A 1 181 ? 22.752 -28.086 -11.399 1.00 75.38 181 SER A O 1
ATOM 1464 N N . ALA A 1 182 ? 21.795 -26.076 -11.704 1.00 70.62 182 ALA A N 1
ATOM 1465 C CA . ALA A 1 182 ? 21.351 -26.325 -13.073 1.00 70.62 182 ALA A CA 1
ATOM 1466 C C . ALA A 1 182 ? 22.470 -25.985 -14.078 1.00 70.62 182 ALA A C 1
ATOM 1468 O O . ALA A 1 182 ? 23.046 -24.901 -14.035 1.00 70.62 182 ALA A O 1
ATOM 1469 N N . SER A 1 183 ? 22.800 -26.927 -14.968 1.00 56.31 183 SER A N 1
ATOM 1470 C CA . SER A 1 183 ? 23.994 -26.864 -15.833 1.00 56.31 183 SER A CA 1
ATOM 1471 C C . SER A 1 183 ? 23.773 -26.208 -17.203 1.00 56.31 183 SER A C 1
ATOM 1473 O O . SER A 1 183 ? 24.747 -25.976 -17.912 1.00 56.31 183 SER A O 1
ATOM 1475 N N . ASP A 1 184 ? 22.529 -25.909 -17.583 1.00 65.25 184 ASP A N 1
ATOM 1476 C CA . ASP A 1 184 ? 22.179 -25.352 -18.894 1.00 65.25 184 ASP A CA 1
ATOM 1477 C C . ASP A 1 184 ? 21.338 -24.079 -18.713 1.00 65.25 184 ASP A C 1
ATOM 1479 O O . ASP A 1 184 ? 20.279 -24.097 -18.083 1.00 65.25 184 ASP A O 1
ATOM 1483 N N . ILE A 1 185 ? 21.883 -22.948 -19.169 1.00 58.88 185 ILE A N 1
ATOM 1484 C CA . ILE A 1 185 ? 21.426 -21.583 -18.844 1.00 58.88 185 ILE A CA 1
ATOM 1485 C C . ILE A 1 185 ? 21.287 -20.755 -20.136 1.00 58.88 185 ILE A C 1
ATOM 1487 O O . ILE A 1 185 ? 21.495 -19.544 -20.143 1.00 58.88 185 ILE A O 1
ATOM 1491 N N . SER A 1 186 ? 20.976 -21.386 -21.268 1.00 54.34 186 SER A N 1
ATOM 1492 C CA . SER A 1 186 ? 20.873 -20.657 -22.542 1.00 54.34 186 SER A CA 1
ATOM 1493 C C . SER A 1 186 ? 19.701 -19.655 -22.587 1.00 54.34 186 SER A C 1
ATOM 1495 O O . SER A 1 186 ? 19.832 -18.624 -23.242 1.00 54.34 186 SER A O 1
ATOM 1497 N N . ASP A 1 187 ? 18.641 -19.855 -21.787 1.00 53.59 187 ASP A N 1
ATOM 1498 C CA . ASP A 1 187 ? 17.414 -19.032 -21.804 1.00 53.59 187 ASP A CA 1
ATOM 1499 C C . ASP A 1 187 ? 17.092 -18.348 -20.454 1.00 53.59 187 ASP A C 1
ATOM 1501 O O . ASP A 1 187 ? 15.996 -18.461 -19.894 1.00 53.59 187 ASP A O 1
ATOM 1505 N N . MET A 1 188 ? 18.052 -17.629 -19.867 1.00 50.38 188 MET A N 1
ATOM 1506 C CA . MET A 1 188 ? 17.849 -16.992 -18.557 1.00 50.38 188 MET A CA 1
ATOM 1507 C C . MET A 1 188 ? 16.987 -15.710 -18.643 1.00 50.38 188 MET A C 1
ATOM 1509 O O . MET A 1 188 ? 17.457 -14.651 -19.052 1.00 50.38 188 MET A O 1
ATOM 1513 N N . LEU A 1 189 ? 15.723 -15.778 -18.196 1.00 52.69 189 LEU A N 1
ATOM 1514 C CA . LEU A 1 189 ? 14.767 -14.649 -18.212 1.00 52.69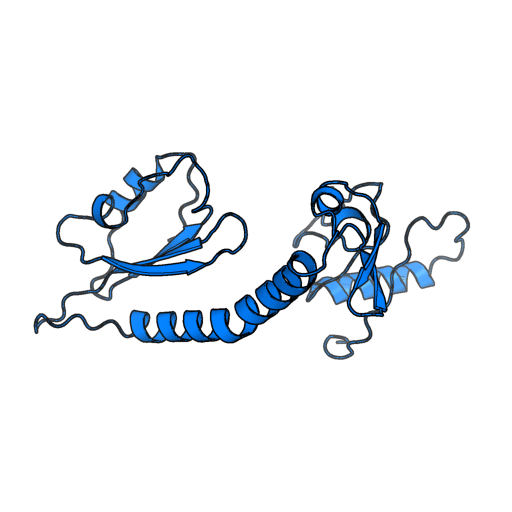 189 LEU A CA 1
ATOM 1515 C C . LEU A 1 189 ? 14.832 -13.712 -16.983 1.00 52.69 189 LEU A C 1
ATOM 1517 O O . LEU A 1 189 ? 14.292 -12.606 -17.035 1.00 52.69 189 LEU A O 1
ATOM 1521 N N . CYS A 1 190 ? 15.450 -14.126 -15.868 1.00 47.31 190 CYS A N 1
ATOM 1522 C CA . CYS A 1 190 ? 15.410 -13.391 -14.594 1.00 47.31 190 CYS A CA 1
ATOM 1523 C C . CYS A 1 190 ? 16.725 -13.506 -13.806 1.00 47.31 190 CYS A C 1
ATOM 1525 O O . CYS A 1 190 ? 17.192 -14.608 -13.529 1.00 47.31 190 CYS A O 1
ATOM 1527 N N . LEU A 1 191 ? 17.277 -12.368 -13.371 1.00 52.41 191 LEU A N 1
ATOM 1528 C CA . LEU A 1 191 ? 18.479 -12.277 -12.536 1.00 52.41 191 LEU A CA 1
ATOM 1529 C C . LEU A 1 191 ? 18.092 -12.150 -11.051 1.00 52.41 191 LEU A C 1
ATOM 1531 O O . LEU A 1 191 ? 17.404 -11.204 -10.665 1.00 52.41 191 LEU A O 1
ATOM 1535 N N . ILE A 1 192 ? 18.550 -13.074 -10.201 1.00 54.25 192 ILE A N 1
ATOM 1536 C CA . ILE A 1 192 ? 18.352 -13.011 -8.742 1.00 54.25 192 ILE A CA 1
ATOM 1537 C C . ILE A 1 192 ? 19.606 -12.400 -8.107 1.00 54.25 192 ILE A C 1
ATOM 1539 O O . ILE A 1 192 ? 20.668 -13.013 -8.109 1.00 54.25 192 ILE A O 1
ATOM 1543 N N . LEU A 1 193 ? 19.499 -11.189 -7.554 1.00 48.03 193 LEU A N 1
ATOM 1544 C CA . LEU A 1 193 ? 20.613 -10.529 -6.866 1.00 48.03 193 LEU A CA 1
ATOM 1545 C C . LEU A 1 193 ? 20.650 -10.928 -5.387 1.00 48.03 193 LEU A C 1
ATOM 1547 O O . LEU A 1 193 ? 19.651 -10.801 -4.676 1.00 48.03 193 LEU A O 1
ATOM 1551 N N . MET A 1 194 ? 21.818 -11.365 -4.908 1.00 49.19 194 MET A N 1
ATOM 1552 C CA . MET A 1 194 ? 22.039 -11.620 -3.484 1.00 49.19 194 MET A CA 1
ATOM 1553 C C . MET A 1 194 ? 21.844 -10.341 -2.659 1.00 49.19 194 MET A C 1
ATOM 1555 O O . MET A 1 194 ? 22.285 -9.251 -3.022 1.00 49.19 194 MET A O 1
ATOM 1559 N N . SER A 1 195 ? 21.200 -10.475 -1.500 1.00 50.09 195 SER A N 1
ATOM 1560 C CA . SER A 1 195 ? 21.029 -9.368 -0.562 1.00 50.09 195 SER A CA 1
ATOM 1561 C C . SER A 1 195 ? 22.249 -9.239 0.353 1.00 50.09 195 SER A C 1
ATOM 1563 O O . SER A 1 195 ? 22.453 -10.090 1.207 1.00 50.09 195 SER A O 1
ATOM 1565 N N . GLY A 1 196 ? 22.986 -8.126 0.280 1.00 48.00 196 GLY A N 1
ATOM 1566 C CA . GLY A 1 196 ? 24.165 -7.845 1.124 1.00 48.00 196 GLY A CA 1
ATOM 1567 C C . GLY A 1 196 ? 23.906 -7.611 2.625 1.00 48.00 196 GLY A C 1
ATOM 1568 O O . GLY A 1 196 ? 24.717 -6.984 3.296 1.00 48.00 196 GLY A O 1
ATOM 1569 N N . ARG A 1 197 ? 22.767 -8.053 3.178 1.00 49.97 197 ARG A N 1
ATOM 1570 C CA . ARG A 1 197 ? 22.508 -8.017 4.629 1.00 49.97 197 ARG A CA 1
ATOM 1571 C C . ARG A 1 197 ? 22.546 -9.431 5.195 1.00 49.97 197 ARG A C 1
ATOM 1573 O O . ARG A 1 197 ? 21.523 -10.114 5.133 1.00 49.97 197 ARG A O 1
ATOM 1580 N N . THR A 1 198 ? 23.665 -9.743 5.841 1.00 49.22 198 THR A N 1
ATOM 1581 C CA . THR A 1 198 ? 24.007 -11.003 6.529 1.00 49.22 198 THR A CA 1
ATOM 1582 C C . THR A 1 198 ? 23.111 -11.361 7.717 1.00 49.22 198 THR A C 1
ATOM 1584 O O . THR A 1 198 ? 23.130 -12.478 8.213 1.00 49.22 198 THR A O 1
ATOM 1587 N N . LYS A 1 199 ? 22.272 -10.430 8.192 1.00 48.03 199 LYS A N 1
ATOM 1588 C CA . LYS A 1 199 ? 21.432 -10.625 9.390 1.00 48.03 199 LYS A CA 1
ATOM 1589 C C . LYS A 1 199 ? 20.361 -11.728 9.259 1.00 48.03 199 LYS A C 1
ATOM 1591 O O . LYS A 1 199 ? 19.714 -12.052 10.248 1.00 48.03 199 LYS A O 1
ATOM 1596 N N . TYR A 1 200 ? 20.119 -12.249 8.059 1.00 43.19 200 TYR A N 1
ATOM 1597 C CA . TYR A 1 200 ? 19.099 -13.274 7.810 1.00 43.19 200 TYR A CA 1
ATOM 1598 C C . TYR A 1 200 ? 19.671 -14.536 7.158 1.00 43.19 200 TYR A C 1
ATOM 1600 O O . TYR A 1 200 ? 18.896 -15.338 6.644 1.00 43.19 200 TYR A O 1
ATOM 1608 N N . ASP A 1 201 ? 20.995 -14.690 7.185 1.00 41.41 201 ASP A N 1
ATOM 1609 C CA . ASP A 1 201 ? 21.675 -15.907 6.759 1.00 41.41 201 ASP A CA 1
ATOM 1610 C C . ASP A 1 201 ? 21.715 -16.846 7.977 1.00 41.41 201 ASP A C 1
ATOM 1612 O O . ASP A 1 201 ? 22.683 -16.860 8.735 1.00 41.41 201 ASP A O 1
ATOM 1616 N N . PHE A 1 202 ? 20.597 -17.532 8.227 1.00 45.16 202 PHE A N 1
ATOM 1617 C CA . PHE A 1 202 ? 20.504 -18.659 9.160 1.00 45.16 202 PHE A CA 1
ATOM 1618 C C . PHE A 1 202 ? 20.204 -19.925 8.365 1.00 45.16 202 PHE A C 1
ATOM 1620 O O . PHE A 1 202 ? 19.311 -19.847 7.485 1.00 45.16 202 PHE A O 1
#